Protein AF-0000000073256115 (afdb_homodimer)

Structure (mmCIF, N/CA/C/O backbone):
data_AF-0000000073256115-model_v1
#
loop_
_entity.id
_entity.type
_entity.pdbx_description
1 polymer 'Chromosome 2, complete genome'
#
loop_
_atom_site.group_PDB
_atom_site.id
_atom_site.type_symbol
_atom_site.label_atom_id
_atom_site.label_alt_id
_atom_site.label_comp_id
_atom_site.label_asym_id
_atom_site.label_entity_id
_atom_site.label_seq_id
_atom_site.pdbx_PDB_ins_code
_atom_site.Cartn_x
_atom_site.Cartn_y
_atom_site.Cartn_z
_atom_site.occupancy
_atom_site.B_iso_or_equiv
_atom_site.auth_seq_id
_atom_site.auth_comp_id
_atom_site.auth_asym_id
_atom_site.auth_atom_id
_atom_site.pdbx_PDB_model_num
ATOM 1 N N . MET A 1 1 ? -2.137 -17.016 11.359 1 82.56 1 MET A N 1
ATOM 2 C CA . MET A 1 1 ? -1.586 -15.773 11.883 1 82.56 1 MET A CA 1
ATOM 3 C C . MET A 1 1 ? -1.651 -14.664 10.836 1 82.56 1 MET A C 1
ATOM 5 O O . MET A 1 1 ? -1.701 -14.945 9.641 1 82.56 1 MET A O 1
ATOM 9 N N . ALA A 1 2 ? -1.801 -13.375 11.195 1 92 2 ALA A N 1
ATOM 10 C CA . ALA A 1 2 ? -1.802 -12.219 10.312 1 92 2 ALA A CA 1
ATOM 11 C C . ALA A 1 2 ? -0.384 -11.852 9.883 1 92 2 ALA A C 1
ATOM 13 O O . ALA A 1 2 ? 0.589 -12.25 10.531 1 92 2 ALA A O 1
ATOM 14 N N . PRO A 1 3 ? -0.255 -11.242 8.711 1 96.94 3 PRO A N 1
ATOM 15 C CA . PRO A 1 3 ? 1.055 -10.656 8.414 1 96.94 3 PRO A CA 1
ATOM 16 C C . PRO A 1 3 ? 1.574 -9.766 9.539 1 96.94 3 PRO A C 1
ATOM 18 O O . PRO A 1 3 ? 0.798 -9.328 10.391 1 96.94 3 PRO A O 1
ATOM 21 N N . SER A 1 4 ? 2.852 -9.578 9.609 1 96.75 4 SER A N 1
ATOM 22 C CA . SER A 1 4 ? 3.461 -8.727 10.617 1 96.75 4 SER A CA 1
ATOM 23 C C . SER A 1 4 ? 4.328 -7.645 9.977 1 96.75 4 SER A C 1
ATOM 25 O O . SER A 1 4 ? 4.543 -7.652 8.766 1 96.75 4 SER A O 1
ATOM 27 N N . LEU A 1 5 ? 4.719 -6.703 10.797 1 97.62 5 LEU A N 1
ATOM 28 C CA . LEU A 1 5 ? 5.465 -5.547 10.32 1 97.62 5 LEU A CA 1
ATOM 29 C C . LEU A 1 5 ? 6.832 -5.465 10.992 1 97.62 5 LEU A C 1
ATOM 31 O O . LEU A 1 5 ? 6.93 -5.516 12.219 1 97.62 5 LEU A O 1
ATOM 35 N N . ASP A 1 6 ? 7.828 -5.375 10.18 1 97.88 6 ASP A N 1
ATOM 36 C CA . ASP A 1 6 ? 9.203 -5.234 10.656 1 97.88 6 ASP A CA 1
ATOM 37 C C . ASP A 1 6 ? 9.789 -3.891 10.234 1 97.88 6 ASP A C 1
ATOM 39 O O . ASP A 1 6 ? 9.914 -3.602 9.047 1 97.88 6 ASP A O 1
ATOM 43 N N . HIS A 1 7 ? 10.148 -3.025 11.227 1 98.56 7 HIS A N 1
ATOM 44 C CA . HIS A 1 7 ? 10.703 -1.709 10.93 1 98.56 7 HIS A CA 1
ATOM 45 C C . HIS A 1 7 ? 12.047 -1.821 10.219 1 98.56 7 HIS A C 1
ATOM 47 O O . HIS A 1 7 ? 12.953 -2.498 10.711 1 98.56 7 HIS A O 1
ATOM 53 N N . VAL A 1 8 ? 12.219 -1.079 9.047 1 98.62 8 VAL A N 1
ATOM 54 C CA . VAL A 1 8 ? 13.445 -1.314 8.289 1 98.62 8 VAL A CA 1
ATOM 55 C C . VAL A 1 8 ? 14.094 0.019 7.926 1 98.62 8 VAL A C 1
ATOM 57 O O . VAL A 1 8 ? 15.297 0.084 7.68 1 98.62 8 VAL A O 1
ATOM 60 N N . PHE A 1 9 ? 13.328 1.136 7.73 1 98.62 9 PHE A N 1
ATOM 61 C CA . PHE A 1 9 ? 13.898 2.445 7.438 1 98.62 9 PHE A CA 1
ATOM 62 C C . PHE A 1 9 ? 13.148 3.541 8.188 1 98.62 9 PHE A C 1
ATOM 64 O O . PHE A 1 9 ? 11.977 3.381 8.523 1 98.62 9 PHE A O 1
ATOM 71 N N . THR A 1 10 ? 13.773 4.582 8.422 1 98.75 10 THR A N 1
ATOM 72 C CA . THR A 1 10 ? 13.188 5.863 8.789 1 98.75 10 THR A CA 1
ATOM 73 C C . THR A 1 10 ? 13.617 6.961 7.824 1 98.75 10 THR A C 1
ATOM 75 O O . THR A 1 10 ? 14.812 7.113 7.547 1 98.75 10 THR A O 1
ATOM 78 N N . MET A 1 11 ? 12.688 7.652 7.277 1 98.69 11 MET A N 1
ATOM 79 C CA . MET A 1 11 ? 12.93 8.828 6.445 1 98.69 11 MET A CA 1
ATOM 80 C C . MET A 1 11 ? 12.57 10.109 7.195 1 98.69 11 MET A C 1
ATOM 82 O O . MET A 1 11 ? 11.477 10.211 7.766 1 98.69 11 MET A O 1
ATOM 86 N N . ARG A 1 12 ? 13.445 10.977 7.242 1 98.62 12 ARG A N 1
ATOM 87 C CA . ARG A 1 12 ? 13.156 12.328 7.719 1 98.62 12 ARG A CA 1
ATOM 88 C C . ARG A 1 12 ? 13.328 13.352 6.598 1 98.62 12 ARG A C 1
ATOM 90 O O . ARG A 1 12 ? 14.438 13.547 6.094 1 98.62 12 ARG A O 1
ATOM 97 N N . MET A 1 13 ? 12.258 14.039 6.246 1 98.5 13 MET A N 1
ATOM 98 C CA . MET A 1 13 ? 12.266 14.969 5.117 1 98.5 13 MET A CA 1
ATOM 99 C C . MET A 1 13 ? 11.742 16.344 5.543 1 98.5 13 MET A C 1
ATOM 101 O O . MET A 1 13 ? 10.57 16.469 5.91 1 98.5 13 MET A O 1
ATOM 105 N N . TYR A 1 14 ? 12.547 17.234 5.473 1 97.88 14 TYR A N 1
ATOM 106 C CA . TYR A 1 14 ? 12.203 18.578 5.918 1 97.88 14 TYR A CA 1
ATOM 107 C C . TYR A 1 14 ? 11.391 19.312 4.859 1 97.88 14 TYR A C 1
ATOM 109 O O . TYR A 1 14 ? 11.578 19.094 3.658 1 97.88 14 TYR A O 1
ATOM 117 N N . THR A 1 15 ? 10.5 20.141 5.375 1 97.38 15 THR A N 1
ATOM 118 C CA . THR A 1 15 ? 9.602 20.906 4.523 1 97.38 15 THR A CA 1
ATOM 119 C C . THR A 1 15 ? 9.375 22.312 5.098 1 97.38 15 THR A C 1
ATOM 121 O O . THR A 1 15 ? 9.883 22.641 6.168 1 97.38 15 THR A O 1
ATOM 124 N N . SER A 1 16 ? 8.734 23.172 4.293 1 93.75 16 SER A N 1
ATOM 125 C CA . SER A 1 16 ? 8.281 24.484 4.723 1 93.75 16 SER A CA 1
ATOM 126 C C . SER A 1 16 ? 6.777 24.641 4.527 1 93.75 16 SER A C 1
ATOM 128 O O . SER A 1 16 ? 6.324 25.094 3.477 1 93.75 16 SER A O 1
ATOM 130 N N . PRO A 1 17 ? 6.078 24.297 5.57 1 92.88 17 PRO A N 1
ATOM 131 C CA . PRO A 1 17 ? 4.625 24.344 5.426 1 92.88 17 PRO A CA 1
ATOM 132 C C . PRO A 1 17 ? 4.113 25.719 4.996 1 92.88 17 PRO A C 1
ATOM 134 O O . PRO A 1 17 ? 3.152 25.812 4.227 1 92.88 17 PRO A O 1
ATOM 137 N N . ALA A 1 18 ? 4.73 26.688 5.43 1 91.06 18 ALA A N 1
ATOM 138 C CA . ALA A 1 18 ? 4.328 28.047 5.105 1 91.06 18 ALA A CA 1
ATOM 139 C C . ALA A 1 18 ? 4.453 28.312 3.607 1 91.06 18 ALA A C 1
ATOM 141 O O . ALA A 1 18 ? 3.812 29.234 3.078 1 91.06 18 ALA A O 1
ATOM 142 N N . LYS A 1 19 ? 5.25 27.578 2.904 1 92.75 19 LYS A N 1
ATOM 143 C CA . LYS A 1 19 ? 5.488 27.797 1.48 1 92.75 19 LYS A CA 1
ATOM 144 C C . LYS A 1 19 ? 4.703 26.812 0.632 1 92.75 19 LYS A C 1
ATOM 146 O O . LYS A 1 19 ? 4.836 26.781 -0.594 1 92.75 19 LYS A O 1
ATOM 151 N N . ALA A 1 20 ? 3.945 25.969 1.252 1 94.69 20 ALA A N 1
ATOM 152 C CA . ALA A 1 20 ? 3.135 25 0.506 1 94.69 20 ALA A CA 1
ATOM 153 C C . ALA A 1 20 ? 2.188 25.719 -0.455 1 94.69 20 ALA A C 1
ATOM 155 O O . ALA A 1 20 ? 1.659 26.781 -0.138 1 94.69 20 ALA A O 1
ATOM 156 N N . VAL A 1 21 ? 2.002 25.141 -1.626 1 95.25 21 VAL A N 1
ATOM 157 C CA . VAL A 1 21 ? 1.016 25.625 -2.586 1 95.25 21 VAL A CA 1
ATOM 158 C C . VAL A 1 21 ? -0.339 24.969 -2.309 1 95.25 21 VAL A C 1
ATOM 160 O O . VAL A 1 21 ? -0.435 23.75 -2.195 1 95.25 21 VAL A O 1
ATOM 163 N N . VAL A 1 22 ? -1.344 25.828 -2.162 1 94.06 22 VAL A N 1
ATOM 164 C CA . VAL A 1 22 ? -2.699 25.328 -1.938 1 94.06 22 VAL A CA 1
ATOM 165 C C . VAL A 1 22 ? -3.609 25.781 -3.074 1 94.06 22 VAL A C 1
ATOM 167 O O . VAL A 1 22 ? -3.652 26.969 -3.41 1 94.06 22 VAL A O 1
ATOM 170 N N . ILE A 1 23 ? -4.238 24.875 -3.709 1 95.31 23 ILE A N 1
ATOM 171 C CA . ILE A 1 23 ? -5.223 25.125 -4.758 1 95.31 23 ILE A CA 1
ATOM 172 C C . ILE A 1 23 ? -6.598 24.641 -4.297 1 95.31 23 ILE A C 1
ATOM 174 O O . ILE A 1 23 ? -6.902 23.453 -4.348 1 95.31 23 ILE A O 1
ATOM 178 N N . PRO A 1 24 ? -7.434 25.469 -3.803 1 92.31 24 PRO A N 1
ATOM 179 C CA . PRO A 1 24 ? -8.773 25.062 -3.377 1 92.31 24 PRO A CA 1
ATOM 180 C C . PRO A 1 24 ? -9.648 24.594 -4.543 1 92.31 24 PRO A C 1
ATOM 182 O O . PRO A 1 24 ? -9.375 24.938 -5.695 1 92.31 24 PRO A O 1
ATOM 185 N N . GLU A 1 25 ? -10.695 23.766 -4.227 1 91.44 25 GLU A N 1
ATOM 186 C CA . GLU A 1 25 ? -11.711 23.266 -5.145 1 91.44 25 GLU A CA 1
ATOM 187 C C . GLU A 1 25 ? -11.078 22.594 -6.352 1 91.44 25 GLU A C 1
ATOM 189 O O . GLU A 1 25 ? -11.508 22.797 -7.488 1 91.44 25 GLU A O 1
ATOM 194 N N . ALA A 1 26 ? -10.023 22.047 -6.098 1 88.19 26 ALA A N 1
ATOM 195 C CA . ALA A 1 26 ? -9.43 21.188 -7.121 1 88.19 26 ALA A CA 1
ATOM 196 C C . ALA A 1 26 ? -10.203 19.875 -7.25 1 88.19 26 ALA A C 1
ATOM 198 O O . ALA A 1 26 ? -10.617 19.297 -6.246 1 88.19 26 ALA A O 1
ATOM 199 N N . LYS A 1 27 ? -10.445 19.328 -8.5 1 86.38 27 LYS A N 1
ATOM 200 C CA . LYS A 1 27 ? -11.148 18.062 -8.727 1 86.38 27 LYS A CA 1
ATOM 201 C C . LYS A 1 27 ? -12.43 17.984 -7.891 1 86.38 27 LYS A C 1
ATOM 203 O O . LYS A 1 27 ? -12.531 17.156 -6.988 1 86.38 27 LYS A O 1
ATOM 208 N N . GLY A 1 28 ? -13.305 18.812 -8.211 1 90.31 28 GLY A N 1
ATOM 209 C CA . GLY A 1 28 ? -14.523 18.984 -7.43 1 90.31 28 GLY A CA 1
ATOM 210 C C . GLY A 1 28 ? -14.344 19.922 -6.254 1 90.31 28 GLY A C 1
ATOM 211 O O . GLY A 1 28 ? -13.883 21.047 -6.422 1 90.31 28 GLY A O 1
ATOM 212 N N . LYS A 1 29 ? -14.547 19.453 -5.051 1 91.81 29 LYS A N 1
ATOM 213 C CA . LYS A 1 29 ? -14.469 20.328 -3.883 1 91.81 29 LYS A CA 1
ATOM 214 C C . LYS A 1 29 ? -13.227 20.016 -3.053 1 91.81 29 LYS A C 1
ATOM 216 O O . LYS A 1 29 ? -13.055 20.562 -1.954 1 91.81 29 LYS A O 1
ATOM 221 N N . ASN A 1 30 ? -12.383 19.203 -3.678 1 94.94 30 ASN A N 1
ATOM 222 C CA . ASN A 1 30 ? -11.172 18.859 -2.932 1 94.94 30 ASN A CA 1
ATOM 223 C C . ASN A 1 30 ? -10.172 20.016 -2.926 1 94.94 30 ASN A C 1
ATOM 225 O O . ASN A 1 30 ? -10.281 20.938 -3.73 1 94.94 30 ASN A O 1
ATOM 229 N N . HIS A 1 31 ? -9.234 19.984 -1.998 1 96.25 31 HIS A N 1
ATOM 230 C CA . HIS A 1 31 ? -8.094 20.906 -1.971 1 96.25 31 HIS A CA 1
ATOM 231 C C . HIS A 1 31 ? -6.801 20.188 -2.338 1 96.25 31 HIS A C 1
ATOM 233 O O . HIS A 1 31 ? -6.484 19.141 -1.768 1 96.25 31 HIS A O 1
ATOM 239 N N . ARG A 1 32 ? -6.105 20.75 -3.322 1 97 32 ARG A N 1
ATOM 240 C CA . ARG A 1 32 ? -4.746 20.297 -3.6 1 97 32 ARG A CA 1
ATOM 241 C C . ARG A 1 32 ? -3.732 21.031 -2.742 1 97 32 ARG A C 1
ATOM 243 O O . ARG A 1 32 ? -3.701 22.266 -2.74 1 97 32 ARG A O 1
ATOM 250 N N . ILE A 1 33 ? -3.027 20.328 -1.938 1 96.06 33 ILE A N 1
ATOM 251 C CA . ILE A 1 33 ? -1.914 20.859 -1.17 1 96.06 33 ILE A CA 1
ATOM 252 C C . ILE A 1 33 ? -0.601 20.266 -1.671 1 96.06 33 ILE A C 1
ATOM 254 O O . ILE A 1 33 ? -0.435 19.047 -1.693 1 96.06 33 ILE A O 1
ATOM 258 N N . ILE A 1 34 ? 0.275 21.109 -2.084 1 96.81 34 ILE A N 1
ATOM 259 C CA . ILE A 1 34 ? 1.584 20.672 -2.545 1 96.81 34 ILE A CA 1
ATOM 260 C C . ILE A 1 34 ? 2.654 21.078 -1.536 1 96.81 34 ILE A C 1
ATOM 262 O O . ILE A 1 34 ? 2.949 22.266 -1.379 1 96.81 34 ILE A O 1
ATOM 266 N N . ALA A 1 35 ? 3.178 20.141 -0.804 1 96.81 35 ALA A N 1
ATOM 267 C CA . ALA A 1 35 ? 4.242 20.344 0.178 1 96.81 35 ALA A CA 1
ATOM 268 C C . ALA A 1 35 ? 5.586 19.859 -0.364 1 96.81 35 ALA A C 1
ATOM 270 O O . ALA A 1 35 ? 5.773 18.672 -0.609 1 96.81 35 ALA A O 1
ATOM 271 N N . PHE A 1 36 ? 6.5 20.75 -0.508 1 95.75 36 PHE A N 1
ATOM 272 C CA . PHE A 1 36 ? 7.801 20.406 -1.07 1 95.75 36 PHE A CA 1
ATOM 273 C C . PHE A 1 36 ? 8.719 19.844 0.007 1 95.75 36 PHE A C 1
ATOM 275 O O . PHE A 1 36 ? 8.625 20.219 1.175 1 95.75 36 PHE A O 1
ATOM 282 N N . LEU A 1 37 ? 9.539 19.016 -0.346 1 96.56 37 LEU A N 1
ATOM 283 C CA . LEU A 1 37 ? 10.539 18.406 0.525 1 96.56 37 LEU A CA 1
ATOM 284 C C . LEU A 1 37 ? 11.945 18.844 0.134 1 96.56 37 LEU A C 1
ATOM 286 O O . LEU A 1 37 ? 12.352 18.703 -1.021 1 96.56 37 LEU A O 1
ATOM 290 N N . THR A 1 38 ? 12.742 19.375 1.025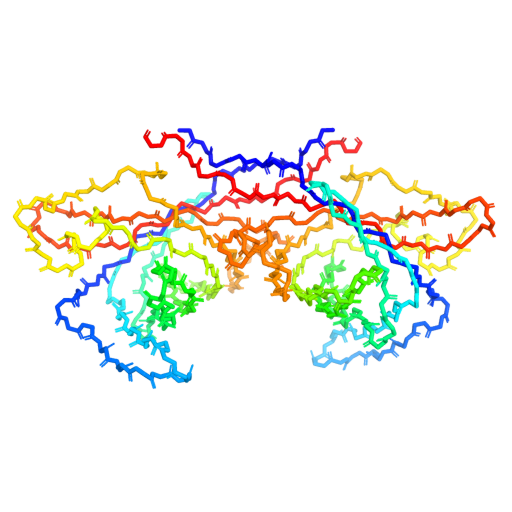 1 94.5 38 THR A N 1
ATOM 291 C CA . THR A 1 38 ? 13.93 20.125 0.647 1 94.5 38 THR A CA 1
ATOM 292 C C . THR A 1 38 ? 15.195 19.344 0.952 1 94.5 38 THR A C 1
ATOM 294 O O . THR A 1 38 ? 16.125 19.328 0.145 1 94.5 38 THR A O 1
ATOM 297 N N . HIS A 1 39 ? 15.281 18.875 2.076 1 97.06 39 HIS A N 1
ATOM 298 C CA . HIS A 1 39 ? 16.438 18.094 2.52 1 97.06 39 HIS A CA 1
ATOM 299 C C . HIS A 1 39 ? 16.047 17.094 3.602 1 97.06 39 HIS A C 1
ATOM 301 O O . HIS A 1 39 ? 14.922 17.125 4.102 1 97.06 39 HIS A O 1
ATOM 307 N N . GLY A 1 40 ? 17 16.188 3.98 1 98.06 40 GLY A N 1
ATOM 308 C CA . GLY A 1 40 ? 16.766 15.125 4.941 1 98.06 40 GLY A CA 1
ATOM 309 C C . GLY A 1 40 ? 17.531 13.852 4.629 1 98.06 40 GLY A C 1
ATOM 310 O O . GLY A 1 40 ? 18.562 13.891 3.949 1 98.06 40 GLY A O 1
ATOM 311 N N . ASN A 1 41 ? 17.016 12.812 5.152 1 98.62 41 ASN A N 1
ATOM 312 C CA . ASN A 1 41 ? 17.766 11.562 5.008 1 98.62 41 ASN A CA 1
ATOM 313 C C . ASN A 1 41 ? 16.859 10.344 5.152 1 98.62 41 ASN A C 1
ATOM 315 O O . ASN A 1 41 ? 15.719 10.461 5.598 1 98.62 41 ASN A O 1
ATOM 319 N N . ILE A 1 42 ? 17.344 9.258 4.699 1 98.69 42 ILE A N 1
ATOM 320 C CA . ILE A 1 42 ? 16.812 7.934 4.992 1 98.69 42 ILE A CA 1
ATOM 321 C C . ILE A 1 42 ? 17.875 7.086 5.676 1 98.69 42 ILE A C 1
ATOM 323 O O . ILE A 1 42 ? 19.047 7.121 5.293 1 98.69 42 ILE A O 1
ATOM 327 N N . LYS A 1 43 ? 17.469 6.434 6.75 1 98.56 43 LYS A N 1
ATOM 328 C CA . LYS A 1 43 ? 18.344 5.547 7.496 1 98.56 43 LYS A CA 1
ATOM 329 C C . LYS A 1 43 ? 17.641 4.246 7.867 1 98.56 43 LYS A C 1
ATOM 331 O O . LYS A 1 43 ? 16.453 4.254 8.211 1 98.56 43 LYS A O 1
ATOM 336 N N . GLY A 1 44 ? 18.422 3.109 7.891 1 98.25 44 GLY A N 1
ATOM 337 C CA . GLY A 1 44 ? 17.891 1.835 8.359 1 98.25 44 GLY A CA 1
ATOM 338 C C . GLY A 1 44 ? 18.469 0.646 7.609 1 98.25 44 GLY A C 1
ATOM 339 O O . GLY A 1 44 ? 18.859 0.768 6.449 1 98.25 44 GLY A O 1
ATOM 340 N N . SER A 1 45 ? 18.516 -0.53 8.266 1 97.25 45 SER A N 1
ATOM 341 C CA . SER A 1 45 ? 18.969 -1.791 7.684 1 97.25 45 SER A CA 1
ATOM 342 C C . SER A 1 45 ? 20.375 -1.671 7.137 1 97.25 45 SER A C 1
ATOM 344 O O . SER A 1 45 ? 20.703 -2.258 6.102 1 97.25 45 SER A O 1
ATOM 346 N N . GLY A 1 46 ? 21.188 -0.818 7.715 1 95.5 46 GLY A N 1
ATOM 347 C CA . GLY A 1 46 ? 22.562 -0.631 7.297 1 95.5 46 GLY A CA 1
ATOM 348 C C . GLY A 1 46 ? 22.719 0.362 6.156 1 95.5 46 GLY A C 1
ATOM 349 O O . GLY A 1 46 ? 23.797 0.515 5.602 1 95.5 46 GLY A O 1
ATOM 350 N N . PHE A 1 47 ? 21.609 1.04 5.723 1 95.5 47 PHE A N 1
ATOM 351 C CA . PHE A 1 47 ? 21.609 1.992 4.617 1 95.5 47 PHE A CA 1
ATOM 352 C C . PHE A 1 47 ? 21.406 3.416 5.133 1 95.5 47 PHE A C 1
ATOM 354 O O . PHE A 1 47 ? 20.672 3.641 6.094 1 95.5 47 PHE A O 1
ATOM 361 N N . GLU A 1 48 ? 22.141 4.32 4.566 1 98.06 48 GLU A N 1
ATOM 362 C CA . GLU A 1 48 ? 21.953 5.746 4.812 1 98.06 48 GLU A CA 1
ATOM 363 C C . GLU A 1 48 ? 22.141 6.559 3.537 1 98.06 48 GLU A C 1
ATOM 365 O O . GLU A 1 48 ? 23.062 6.281 2.75 1 98.06 48 GLU A O 1
ATOM 370 N N . ALA A 1 49 ? 21.328 7.531 3.312 1 98.56 49 ALA A N 1
ATOM 371 C CA . ALA A 1 49 ? 21.406 8.398 2.141 1 98.56 49 ALA A CA 1
ATOM 372 C C . ALA A 1 49 ? 20.734 9.742 2.404 1 98.56 49 ALA A C 1
ATOM 374 O O . ALA A 1 49 ? 20 9.891 3.379 1 98.56 49 ALA A O 1
ATOM 375 N N . GLU A 1 50 ? 20.984 10.656 1.494 1 98.69 50 GLU A N 1
ATOM 376 C CA . GLU A 1 50 ? 20.453 12.008 1.627 1 98.69 50 GLU A CA 1
ATOM 377 C C . GLU A 1 50 ? 19.359 12.273 0.598 1 98.69 50 GLU A C 1
ATOM 379 O O . GLU A 1 50 ? 19.453 11.836 -0.551 1 98.69 50 GLU A O 1
ATOM 384 N N . LEU A 1 51 ? 18.359 13.039 1.105 1 98.5 51 LEU A N 1
ATOM 385 C CA . LEU A 1 51 ? 17.297 13.461 0.199 1 98.5 51 LEU A CA 1
ATOM 386 C C . LEU A 1 51 ? 17.844 14.391 -0.879 1 98.5 51 LEU A C 1
ATOM 388 O O . LEU A 1 51 ? 18.625 15.305 -0.583 1 98.5 51 LEU A O 1
ATOM 392 N N . GLN A 1 52 ? 17.516 14.102 -2.137 1 96.5 52 GLN A N 1
ATOM 393 C CA . GLN A 1 52 ? 17.859 14.961 -3.268 1 96.5 52 GLN A CA 1
ATOM 394 C C . GLN A 1 52 ? 16.688 15.883 -3.623 1 96.5 52 GLN A C 1
ATOM 396 O O . GLN A 1 52 ? 15.531 15.57 -3.344 1 96.5 52 GLN A O 1
ATOM 401 N N . PRO A 1 53 ? 17 17.031 -4.215 1 91.12 53 PRO A N 1
ATOM 402 C CA . PRO A 1 53 ? 15.938 17.969 -4.559 1 91.12 53 PRO A CA 1
ATOM 403 C C . PRO A 1 53 ? 14.922 17.391 -5.539 1 91.12 53 PRO A C 1
ATOM 405 O O . PRO A 1 53 ? 15.227 16.422 -6.238 1 91.12 53 PRO A O 1
ATOM 408 N N . GLY A 1 54 ? 13.688 18.062 -5.57 1 88.38 54 GLY A N 1
ATOM 409 C CA . GLY A 1 54 ? 12.703 17.766 -6.598 1 88.38 54 GLY A CA 1
ATOM 410 C C . GLY A 1 54 ? 11.562 16.891 -6.094 1 88.38 54 GLY A C 1
ATOM 411 O O . GLY A 1 54 ? 10.672 16.531 -6.859 1 88.38 54 GLY A O 1
ATOM 412 N N . GLY A 1 55 ? 11.461 16.594 -4.809 1 93.56 55 GLY A N 1
ATOM 413 C CA . GLY A 1 55 ? 10.383 15.781 -4.277 1 93.56 55 GLY A CA 1
ATOM 414 C C . GLY A 1 55 ? 9.312 16.594 -3.566 1 93.56 55 GLY A C 1
ATOM 415 O O . GLY A 1 55 ? 9.602 17.672 -3.037 1 93.56 55 GLY A O 1
ATOM 416 N N . ALA A 1 56 ? 8.047 16.047 -3.578 1 96.75 56 ALA A N 1
ATOM 417 C CA . ALA A 1 56 ? 6.93 16.719 -2.922 1 96.75 56 ALA A CA 1
ATOM 418 C C . ALA A 1 56 ? 5.836 15.719 -2.553 1 96.75 56 ALA A C 1
ATOM 420 O O . ALA A 1 56 ? 5.926 14.539 -2.898 1 96.75 56 ALA A O 1
ATOM 421 N N . ASP A 1 57 ? 4.918 16.141 -1.777 1 98.25 57 ASP A N 1
ATOM 422 C CA . ASP A 1 57 ? 3.621 15.508 -1.552 1 98.25 57 ASP A CA 1
ATOM 423 C C . ASP A 1 57 ? 2.494 16.312 -2.189 1 98.25 57 ASP A C 1
ATOM 425 O O . ASP A 1 57 ? 2.281 17.484 -1.834 1 98.25 57 ASP A O 1
ATOM 429 N N . TRP A 1 58 ? 1.838 15.773 -3.146 1 98 58 TRP A N 1
ATOM 430 C CA . TRP A 1 58 ? 0.68 16.391 -3.781 1 98 58 TRP A CA 1
ATOM 431 C C . TRP A 1 58 ? -0.617 15.898 -3.15 1 98 58 TRP A C 1
ATOM 433 O O . TRP A 1 58 ? -1.395 15.188 -3.793 1 98 58 TRP A O 1
ATOM 443 N N . ILE A 1 59 ? -0.941 16.344 -2.004 1 98.12 59 ILE A N 1
ATOM 444 C CA . ILE A 1 59 ? -2.061 15.875 -1.193 1 98.12 59 ILE A CA 1
ATOM 445 C C . ILE A 1 59 ? -3.375 16.344 -1.813 1 98.12 59 ILE A C 1
ATOM 447 O O . ILE A 1 59 ? -3.508 17.5 -2.211 1 98.12 59 ILE A O 1
ATOM 451 N N . LEU A 1 60 ? -4.281 15.461 -2.008 1 97.88 60 LEU A N 1
ATOM 452 C CA . LEU A 1 60 ? -5.672 15.805 -2.289 1 97.88 60 LEU A CA 1
ATOM 453 C C . LEU A 1 60 ? -6.531 15.656 -1.04 1 97.88 60 LEU A C 1
ATOM 455 O O . LEU A 1 60 ? -6.773 14.539 -0.576 1 97.88 60 LEU A O 1
ATOM 459 N N . ARG A 1 61 ? -6.98 16.719 -0.479 1 97.62 61 ARG A N 1
ATOM 460 C CA . ARG A 1 61 ? -7.758 16.719 0.756 1 97.62 61 ARG A CA 1
ATOM 461 C C . ARG A 1 61 ? -9.25 16.828 0.464 1 97.62 61 ARG A C 1
ATOM 463 O O . ARG A 1 61 ? -9.688 17.734 -0.243 1 97.62 61 ARG A O 1
ATOM 470 N N . ASP A 1 62 ? -10.031 15.938 0.992 1 96.62 62 ASP A N 1
ATOM 471 C CA . ASP A 1 62 ? -11.484 16.047 1.058 1 96.62 62 ASP A CA 1
ATOM 472 C C . ASP A 1 62 ? -11.914 16.922 2.236 1 96.62 62 ASP A C 1
ATOM 474 O O . ASP A 1 62 ? -11.781 16.516 3.395 1 96.62 62 ASP A O 1
ATOM 478 N N . PRO A 1 63 ? -12.461 18.062 1.984 1 94.44 63 PRO A N 1
ATOM 479 C CA . PRO A 1 63 ? -12.781 18.969 3.092 1 94.44 63 PRO A CA 1
ATOM 480 C C . PRO A 1 63 ? -13.961 18.484 3.928 1 94.44 63 PRO A C 1
ATOM 482 O O . PRO A 1 63 ? -14.141 18.922 5.066 1 94.44 63 PRO A O 1
ATOM 485 N N . GLU A 1 64 ? -14.797 17.672 3.35 1 93.75 64 GLU A N 1
ATOM 486 C CA . GLU A 1 64 ? -15.945 17.188 4.102 1 93.75 64 GLU A CA 1
ATOM 487 C C . GLU A 1 64 ? -15.508 16.25 5.23 1 93.75 64 GLU A C 1
ATOM 489 O O . GLU A 1 64 ? -16.047 16.312 6.336 1 93.75 64 GLU A O 1
ATOM 494 N N . THR A 1 65 ? -14.562 15.43 4.973 1 95.69 65 THR A N 1
ATOM 495 C CA . THR A 1 65 ? -14.133 14.453 5.965 1 95.69 65 THR A CA 1
ATOM 496 C C . THR A 1 65 ? -12.789 14.852 6.57 1 95.69 65 THR A C 1
ATOM 498 O O . THR A 1 65 ? -12.328 14.242 7.539 1 95.69 65 THR A O 1
ATOM 501 N N . ASN A 1 66 ? -12.102 15.852 5.973 1 97 66 ASN A N 1
ATOM 502 C CA . ASN A 1 66 ? -10.75 16.266 6.32 1 97 66 ASN A CA 1
ATOM 503 C C . ASN A 1 66 ? -9.75 15.133 6.156 1 97 66 ASN A C 1
ATOM 505 O O . ASN A 1 66 ? -8.844 14.977 6.98 1 97 66 ASN A O 1
ATOM 509 N N . THR A 1 67 ? -10.031 14.32 5.203 1 98 67 THR A N 1
ATOM 510 C CA . THR A 1 67 ? -9.117 13.25 4.824 1 98 67 THR A CA 1
ATOM 511 C C . THR A 1 67 ? -8.203 13.695 3.684 1 98 67 THR A C 1
ATOM 513 O O . THR A 1 67 ? -8.68 14.18 2.654 1 98 67 THR A O 1
ATOM 516 N N . GLY A 1 68 ? -6.922 13.594 3.908 1 98.06 68 GLY A N 1
ATOM 517 C CA . GLY A 1 68 ? -5.949 13.805 2.85 1 98.06 68 GLY A CA 1
ATOM 518 C C . GLY A 1 68 ? -5.504 12.516 2.18 1 98.06 68 GLY A C 1
ATOM 519 O O . GLY A 1 68 ? -5.188 11.539 2.855 1 98.06 68 GLY A O 1
ATOM 520 N N . HIS A 1 69 ? -5.48 12.469 0.914 1 98.25 69 HIS A N 1
ATOM 521 C CA . HIS A 1 69 ? -4.902 11.383 0.133 1 98.25 69 HIS A CA 1
ATOM 522 C C . HIS A 1 69 ? -3.527 11.766 -0.405 1 98.25 69 HIS A C 1
ATOM 524 O O . HIS A 1 69 ? -3.402 12.703 -1.188 1 98.25 69 HIS A O 1
ATOM 530 N N . LEU A 1 70 ? -2.576 11.016 0.021 1 98.62 70 LEU A N 1
ATOM 531 C CA . LEU A 1 70 ? -1.181 11.344 -0.25 1 98.62 70 LEU A CA 1
ATOM 532 C C . LEU A 1 70 ? -0.798 10.945 -1.674 1 98.62 70 LEU A C 1
ATOM 534 O O . LEU A 1 70 ? -1.373 10.016 -2.24 1 98.62 70 LEU A O 1
ATOM 538 N N . ASP A 1 71 ? 0.097 11.641 -2.213 1 98.19 71 ASP A N 1
ATOM 539 C CA . ASP A 1 71 ? 0.826 11.367 -3.447 1 98.19 71 ASP A CA 1
ATOM 540 C C . ASP A 1 71 ? 2.26 11.891 -3.363 1 98.19 71 ASP A C 1
ATOM 542 O O . ASP A 1 71 ? 2.52 13.055 -3.652 1 98.19 71 ASP A O 1
ATOM 546 N N . VAL A 1 72 ? 3.166 11.055 -2.975 1 98.5 72 VAL A N 1
ATOM 547 C CA . VAL A 1 72 ? 4.516 11.492 -2.641 1 98.5 72 VAL A CA 1
ATOM 548 C C . VAL A 1 72 ? 5.52 10.852 -3.598 1 98.5 72 VAL A C 1
ATOM 550 O O . VAL A 1 72 ? 5.4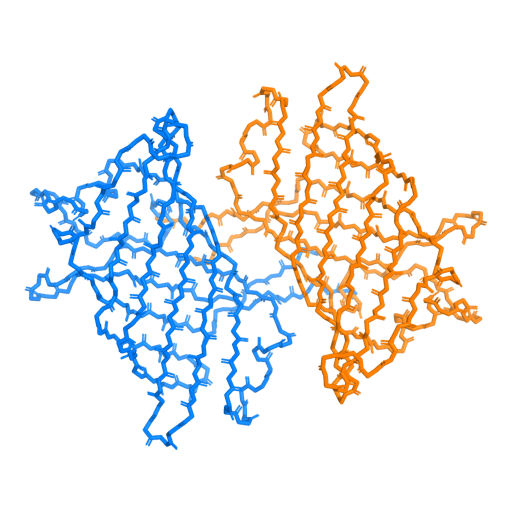18 9.664 -3.91 1 98.5 72 VAL A O 1
ATOM 553 N N . ARG A 1 73 ? 6.449 11.609 -4.113 1 98 73 ARG A N 1
ATOM 554 C CA . ARG A 1 73 ? 7.656 11.148 -4.793 1 98 73 ARG A CA 1
ATOM 555 C C . ARG A 1 73 ? 8.898 11.828 -4.227 1 98 73 ARG A C 1
ATOM 557 O O . ARG A 1 73 ? 8.922 13.047 -4.07 1 98 73 ARG A O 1
ATOM 564 N N . VAL A 1 74 ? 9.852 10.984 -3.949 1 98.12 74 VAL A N 1
ATOM 565 C CA . VAL A 1 74 ? 11.109 11.492 -3.412 1 98.12 74 VAL A CA 1
ATOM 566 C C . VAL A 1 74 ? 12.266 10.586 -3.855 1 98.12 74 VAL A C 1
ATOM 568 O O . VAL A 1 74 ? 12.039 9.461 -4.293 1 98.12 74 VAL A O 1
ATOM 571 N N . GLN A 1 75 ? 13.43 11.125 -3.785 1 97.88 75 GLN A N 1
ATOM 572 C CA . GLN A 1 75 ? 14.633 10.383 -4.16 1 97.88 75 GLN A CA 1
ATOM 573 C C . GLN A 1 75 ? 15.789 10.695 -3.217 1 97.88 75 GLN A C 1
ATOM 575 O O . GLN A 1 75 ? 15.922 11.828 -2.748 1 97.88 75 GLN A O 1
ATOM 580 N N . PHE A 1 76 ? 16.547 9.672 -2.965 1 98.31 76 PHE A N 1
ATOM 581 C CA . PHE A 1 76 ? 17.719 9.75 -2.094 1 98.31 76 PHE A CA 1
ATOM 582 C C . PHE A 1 76 ? 18.969 9.234 -2.809 1 98.31 76 PHE A C 1
ATOM 584 O O . PHE A 1 76 ? 18.875 8.398 -3.713 1 98.31 76 PHE A O 1
ATOM 591 N N . ARG A 1 77 ? 20.141 9.75 -2.373 1 97.81 77 ARG A N 1
ATOM 592 C CA . ARG A 1 77 ? 21.422 9.281 -2.891 1 97.81 77 ARG A CA 1
ATOM 593 C C . ARG A 1 77 ? 22.453 9.172 -1.777 1 97.81 77 ARG A C 1
ATOM 595 O O . ARG A 1 77 ? 22.562 10.07 -0.938 1 97.81 77 ARG A O 1
ATOM 602 N N . ASN A 1 78 ? 23.109 7.949 -1.703 1 97.88 78 ASN A N 1
ATOM 603 C CA . ASN A 1 78 ? 24.125 7.801 -0.68 1 97.88 78 ASN A CA 1
ATOM 604 C C . ASN A 1 78 ? 25.5 8.266 -1.183 1 97.88 78 ASN A C 1
ATOM 606 O O . ASN A 1 78 ? 25.609 8.742 -2.311 1 97.88 78 ASN A O 1
ATOM 610 N N . SER A 1 79 ? 26.516 8.195 -0.297 1 96.81 79 SER A N 1
ATOM 611 C CA . SER A 1 79 ? 27.844 8.734 -0.581 1 96.81 79 SER A CA 1
ATOM 612 C C . SER A 1 79 ? 28.531 7.953 -1.697 1 96.81 79 SER A C 1
ATOM 614 O O . SER A 1 79 ? 29.453 8.461 -2.346 1 96.81 79 SER A O 1
ATOM 616 N N . GLU A 1 80 ? 28.109 6.699 -1.91 1 97.38 80 GLU A N 1
ATOM 617 C CA . GLU A 1 80 ? 28.703 5.859 -2.943 1 97.38 80 GLU A CA 1
ATOM 618 C C . GLU A 1 80 ? 28.016 6.062 -4.289 1 97.38 80 GLU A C 1
ATOM 620 O O . GLU A 1 80 ? 28.391 5.441 -5.285 1 97.38 80 GLU A O 1
ATOM 625 N N . GLY A 1 81 ? 26.969 6.801 -4.324 1 97.31 81 GLY A N 1
ATOM 626 C CA . GLY A 1 81 ? 26.297 7.145 -5.57 1 97.31 81 GLY A CA 1
ATOM 627 C C . GLY A 1 81 ? 25.078 6.273 -5.855 1 97.31 81 GLY A C 1
ATOM 628 O O . GLY A 1 81 ? 24.406 6.457 -6.871 1 97.31 81 GLY A O 1
ATOM 629 N N . HIS A 1 82 ? 24.75 5.355 -4.965 1 97.19 82 HIS A N 1
ATOM 630 C CA . HIS A 1 82 ? 23.547 4.547 -5.133 1 97.19 82 HIS A CA 1
ATOM 631 C C . HIS A 1 82 ? 22.297 5.316 -4.711 1 97.19 82 HIS A C 1
ATOM 633 O O . HIS A 1 82 ? 22.328 6.055 -3.723 1 97.19 82 HIS A O 1
ATOM 639 N N . SER A 1 83 ? 21.203 5.098 -5.414 1 96.88 83 SER A N 1
ATOM 640 C CA . SER A 1 83 ? 20 5.902 -5.195 1 96.88 83 SER A CA 1
ATOM 641 C C . SER A 1 83 ? 18.812 5.027 -4.809 1 96.88 83 SER A C 1
ATOM 643 O O . SER A 1 83 ? 18.781 3.84 -5.133 1 96.88 83 SER A O 1
ATOM 645 N N . PHE A 1 84 ? 17.906 5.59 -4.016 1 97.38 84 PHE A N 1
ATOM 646 C CA . PHE A 1 84 ? 16.547 5.117 -3.785 1 97.38 84 PHE A CA 1
ATOM 647 C C . PHE A 1 84 ? 15.531 6.082 -4.383 1 97.38 84 PHE A C 1
ATOM 649 O O . PHE A 1 84 ? 15.602 7.289 -4.148 1 97.38 84 PHE A O 1
ATOM 656 N N . TYR A 1 85 ? 14.727 5.621 -5.281 1 98.31 85 TYR A N 1
ATOM 657 C CA . TYR A 1 85 ? 13.492 6.301 -5.641 1 98.31 85 TYR A CA 1
ATOM 658 C C . TYR A 1 85 ? 12.305 5.715 -4.879 1 98.31 85 TYR A C 1
ATOM 660 O O . TYR A 1 85 ? 12.117 4.496 -4.852 1 98.31 85 TYR A O 1
ATOM 668 N N . ILE A 1 86 ? 11.523 6.59 -4.184 1 98.38 86 ILE A N 1
ATOM 669 C CA . ILE A 1 86 ? 10.398 6.152 -3.367 1 98.38 86 ILE A CA 1
ATOM 670 C C . ILE A 1 86 ? 9.148 6.934 -3.756 1 98.38 86 ILE A C 1
ATOM 672 O O . ILE A 1 86 ? 9.172 8.164 -3.82 1 98.38 86 ILE A O 1
ATOM 676 N N . TYR A 1 87 ? 8.094 6.266 -4.047 1 98.12 87 TYR A N 1
ATOM 677 C CA . TYR A 1 87 ? 6.793 6.898 -4.254 1 98.12 87 TYR A CA 1
ATOM 678 C C . TYR A 1 87 ? 5.703 6.172 -3.475 1 98.12 87 TYR A C 1
ATOM 680 O O . TYR A 1 87 ? 5.766 4.957 -3.291 1 98.12 87 TYR A O 1
ATOM 688 N N . PHE A 1 88 ? 4.734 6.941 -2.986 1 98.25 88 PHE A N 1
ATOM 689 C CA . PHE A 1 88 ? 3.678 6.27 -2.24 1 98.25 88 PHE A CA 1
ATOM 690 C C . PHE A 1 88 ? 2.406 7.109 -2.225 1 98.25 88 PHE A C 1
ATOM 692 O O . PHE A 1 88 ? 2.467 8.336 -2.271 1 98.25 88 PHE A O 1
ATOM 699 N N . GLN A 1 89 ? 1.36 6.402 -2.23 1 98.06 89 GLN A N 1
ATOM 700 C CA . GLN A 1 89 ? 0.069 6.93 -1.801 1 98.06 89 GLN A CA 1
ATOM 701 C C . GLN A 1 89 ? -0.202 6.594 -0.337 1 98.06 89 GLN A C 1
ATOM 703 O O . GLN A 1 89 ? 0.552 5.84 0.283 1 98.06 89 GLN A O 1
ATOM 708 N N . GLY A 1 90 ? -1.223 7.148 0.231 1 98.44 90 GLY A N 1
ATOM 709 C CA . GLY A 1 90 ? -1.615 6.902 1.61 1 98.44 90 GLY A CA 1
ATOM 710 C C . GLY A 1 90 ? -2.773 7.77 2.064 1 98.44 90 GLY A C 1
ATOM 711 O O . GLY A 1 90 ? -3.398 8.453 1.252 1 98.44 90 GLY A O 1
ATOM 712 N N . VAL A 1 91 ? -3.08 7.617 3.354 1 98.69 91 VAL A N 1
ATOM 713 C CA . VAL A 1 91 ? -4.223 8.32 3.93 1 98.69 91 VAL A CA 1
ATOM 714 C C . VAL A 1 91 ? -3.773 9.117 5.152 1 98.69 91 VAL A C 1
ATOM 716 O O . VAL A 1 91 ? -3.029 8.609 5.996 1 98.69 91 VAL A O 1
ATOM 719 N N . LEU A 1 92 ? -4.238 10.312 5.184 1 98.56 92 LEU A N 1
ATOM 720 C CA . LEU A 1 92 ? -3.957 11.25 6.27 1 98.56 92 LEU A CA 1
ATOM 721 C C . LEU A 1 92 ? -5.25 11.812 6.848 1 98.56 92 LEU A C 1
ATOM 723 O O . LEU A 1 92 ? -6.059 12.398 6.125 1 98.56 92 LEU A O 1
ATOM 727 N N . GLN A 1 93 ? -5.473 11.594 8.125 1 98.06 93 GLN A N 1
ATOM 728 C CA . GLN A 1 93 ? -6.504 12.367 8.805 1 98.06 93 GLN A CA 1
ATOM 729 C C . GLN A 1 93 ? -5.965 13.719 9.273 1 98.06 93 GLN A C 1
ATOM 731 O O . GLN A 1 93 ? -5.113 13.773 10.164 1 98.06 93 GLN A O 1
ATOM 736 N N . ILE A 1 94 ? -6.492 14.75 8.688 1 97.19 94 ILE A N 1
ATOM 737 C CA . ILE A 1 94 ? -6.082 16.094 9.055 1 97.19 94 ILE A CA 1
ATOM 738 C C . ILE A 1 94 ? -6.883 16.562 10.273 1 97.19 94 ILE A C 1
ATOM 740 O O . ILE A 1 94 ? -7.961 17.156 10.125 1 97.19 94 ILE A O 1
ATOM 744 N N . ASP A 1 95 ? -6.328 16.375 11.43 1 97.19 95 ASP A N 1
ATOM 745 C CA . ASP A 1 95 ? -6.977 16.797 12.664 1 97.19 95 ASP A CA 1
ATOM 746 C C . ASP A 1 95 ? -6.328 18.062 13.227 1 97.19 95 ASP A C 1
ATOM 748 O O . ASP A 1 95 ? -5.469 18.672 12.578 1 97.19 95 ASP A O 1
ATOM 752 N N . ASP A 1 96 ? -6.762 18.469 14.414 1 96.75 96 ASP A N 1
ATOM 753 C CA . ASP A 1 96 ? -6.309 19.734 14.984 1 96.75 96 ASP A CA 1
ATOM 754 C C . ASP A 1 96 ? -4.805 19.703 15.258 1 96.75 96 ASP A C 1
ATOM 756 O O . ASP A 1 96 ? -4.117 20.703 15.047 1 96.75 96 ASP A O 1
ATOM 760 N N . LYS A 1 97 ? -4.293 18.562 15.75 1 96.94 97 LYS A N 1
ATOM 761 C CA . LYS A 1 97 ? -2.871 18.453 16.047 1 96.94 97 LYS A CA 1
ATOM 762 C C . LYS A 1 97 ? -2.025 18.625 14.789 1 96.94 97 LYS A C 1
ATOM 764 O O . LYS A 1 97 ? -1.008 19.312 14.805 1 96.94 97 LYS A O 1
ATOM 769 N N . TRP A 1 98 ? -2.455 17.969 13.719 1 97.06 98 TRP A N 1
ATOM 770 C CA . TRP A 1 98 ? -1.76 18.062 12.438 1 97.06 98 TRP A CA 1
ATOM 771 C C . TRP A 1 98 ? -1.768 19.5 11.93 1 97.06 98 TRP A C 1
ATOM 773 O O . TRP A 1 98 ? -0.733 20.016 11.5 1 97.06 98 TRP A O 1
ATOM 783 N N . MET A 1 99 ? -2.924 20.156 12.047 1 96 99 MET A N 1
ATOM 784 C CA . MET A 1 99 ? -3.084 21.516 11.531 1 96 99 MET A CA 1
ATOM 785 C C . MET A 1 99 ? -2.244 22.5 12.336 1 96 99 MET A C 1
ATOM 787 O O . MET A 1 99 ? -1.726 23.469 11.781 1 96 99 MET A O 1
ATOM 791 N N . GLU A 1 100 ? -2.143 22.266 13.625 1 96.81 100 GLU A N 1
ATOM 792 C CA . GLU A 1 100 ? -1.344 23.125 14.492 1 96.81 100 GLU A CA 1
ATOM 793 C C . GLU A 1 100 ? 0.1 23.203 14 1 96.81 100 GLU A C 1
ATOM 795 O O . GLU A 1 100 ? 0.672 24.297 13.914 1 96.81 100 GLU A O 1
ATOM 800 N N . VAL A 1 101 ? 0.629 22.094 13.664 1 97.38 101 VAL A N 1
ATOM 801 C CA . VAL A 1 101 ? 2.01 22.062 13.195 1 97.38 101 VAL A CA 1
ATOM 802 C C . VAL A 1 101 ? 2.088 22.672 11.797 1 97.38 101 VAL A C 1
ATOM 804 O O . VAL A 1 101 ? 2.963 23.5 11.516 1 97.38 101 VAL A O 1
ATOM 807 N N . PHE A 1 102 ? 1.211 22.328 10.891 1 96.38 102 PHE A N 1
ATOM 808 C CA . PHE A 1 102 ? 1.204 22.766 9.492 1 96.38 102 PHE A CA 1
ATOM 809 C C . PHE A 1 102 ? 1.148 24.281 9.391 1 96.38 102 PHE A C 1
ATOM 811 O O . PHE A 1 102 ? 1.804 24.875 8.531 1 96.38 102 PHE A O 1
ATOM 818 N N . THR A 1 103 ? 0.44 24.875 10.32 1 95.44 103 THR A N 1
ATOM 819 C CA . THR A 1 103 ? 0.234 26.328 10.25 1 95.44 103 THR A CA 1
ATOM 820 C C . THR A 1 103 ? 1.214 27.062 11.164 1 95.44 103 THR A C 1
ATOM 822 O O . THR A 1 103 ? 1.21 28.281 11.227 1 95.44 103 THR A O 1
ATOM 825 N N . GLY A 1 104 ? 1.965 26.328 11.891 1 95.62 104 GLY A N 1
ATOM 826 C CA . GLY A 1 104 ? 2.881 26.953 12.836 1 95.62 104 GLY A CA 1
ATOM 827 C C . GLY A 1 104 ? 2.178 27.594 14.016 1 95.62 104 GLY A C 1
ATOM 828 O O . GLY A 1 104 ? 2.51 28.703 14.414 1 95.62 104 GLY A O 1
ATOM 829 N N . GLY A 1 105 ? 1.206 26.938 14.531 1 95.62 105 GLY A N 1
ATOM 830 C CA . GLY A 1 105 ? 0.455 27.438 15.664 1 95.62 105 GLY A CA 1
ATOM 831 C C . GLY A 1 105 ? 1.223 27.359 16.969 1 95.62 105 GLY A C 1
ATOM 832 O O . GLY A 1 105 ? 2.248 26.688 17.062 1 95.62 105 GLY A O 1
ATOM 833 N N . PRO A 1 106 ? 0.791 28.016 18.016 1 95.75 106 PRO A N 1
ATOM 834 C CA . PRO A 1 106 ? 1.521 28.141 19.281 1 95.75 106 PRO A CA 1
ATOM 835 C C . PRO A 1 106 ? 1.658 26.797 20 1 95.75 106 PRO A C 1
ATOM 837 O O . PRO A 1 106 ? 2.514 26.656 20.875 1 95.75 106 PRO A O 1
ATOM 840 N N . LYS A 1 107 ? 0.856 25.859 19.656 1 96.62 107 LYS A N 1
ATOM 841 C CA . LYS A 1 107 ? 0.917 24.562 20.328 1 96.62 107 LYS A CA 1
ATOM 842 C C . LYS A 1 107 ? 1.636 23.531 19.453 1 96.62 107 LYS A C 1
ATOM 844 O O . LYS A 1 107 ? 1.6 22.328 19.75 1 96.62 107 LYS A O 1
ATOM 849 N N . ALA A 1 108 ? 2.188 23.922 18.406 1 97.38 108 ALA A N 1
ATOM 850 C CA . ALA A 1 108 ? 2.926 23.031 17.516 1 97.38 108 ALA A CA 1
ATOM 851 C C . ALA A 1 108 ? 4.02 22.281 18.281 1 97.38 108 ALA A C 1
ATOM 853 O O . ALA A 1 108 ? 4.754 22.891 19.062 1 97.38 108 ALA A O 1
ATOM 854 N N . ARG A 1 109 ? 4.082 21.047 18.094 1 97.88 109 ARG A N 1
ATOM 855 C CA . ARG A 1 109 ? 5.07 20.172 18.703 1 97.88 109 ARG A CA 1
ATOM 856 C C . ARG A 1 109 ? 5.281 18.922 17.844 1 97.88 109 ARG A C 1
ATOM 858 O O . ARG A 1 109 ? 4.477 18.625 16.953 1 97.88 109 ARG A O 1
ATOM 865 N N . THR A 1 110 ? 6.363 18.266 18.094 1 98.25 110 THR A N 1
ATOM 866 C CA . THR A 1 110 ? 6.527 16.953 17.5 1 98.25 110 THR A CA 1
ATOM 867 C C . THR A 1 110 ? 5.395 16.016 17.922 1 98.25 110 THR A C 1
ATOM 869 O O . THR A 1 110 ? 5.008 16 19.094 1 98.25 110 THR A O 1
ATOM 872 N N . LEU A 1 111 ? 4.848 15.32 16.984 1 97.38 111 LEU A N 1
ATOM 873 C CA . LEU A 1 111 ? 3.844 14.312 17.312 1 97.38 111 LEU A CA 1
ATOM 874 C C . LEU A 1 111 ? 4.48 12.938 17.469 1 97.38 111 LEU A C 1
ATOM 876 O O . LEU A 1 111 ? 5.496 12.648 16.828 1 97.38 111 LEU A O 1
ATOM 880 N N . GLU A 1 112 ? 3.883 12.102 18.312 1 96.88 112 GLU A N 1
ATOM 881 C CA . GLU A 1 112 ? 4.258 10.688 18.328 1 96.88 112 GLU A CA 1
ATOM 882 C C . GLU A 1 112 ? 3.664 9.938 17.141 1 96.88 112 GLU A C 1
ATOM 884 O O . GLU A 1 112 ? 2.604 10.312 16.625 1 96.88 112 GLU A O 1
ATOM 889 N N . PHE A 1 113 ? 4.352 8.898 16.703 1 97.12 113 PHE A N 1
ATOM 890 C CA . PHE A 1 113 ? 3.711 8.023 15.734 1 97.12 113 PHE A CA 1
ATOM 891 C C . PHE A 1 113 ? 2.381 7.504 16.266 1 97.12 113 PHE A C 1
ATOM 893 O O . PHE A 1 113 ? 2.287 7.086 17.422 1 97.12 113 PHE A O 1
ATOM 900 N N . GLY A 1 114 ? 1.367 7.598 15.445 1 95.88 114 GLY A N 1
ATOM 901 C CA . GLY A 1 114 ? 0.063 7.086 15.844 1 95.88 114 GLY A CA 1
ATOM 902 C C . GLY A 1 114 ? -0.838 8.148 16.438 1 95.88 114 GLY A C 1
ATOM 903 O O . GLY A 1 114 ? -2.027 7.914 16.656 1 95.88 114 GLY A O 1
ATOM 904 N N . GLU A 1 115 ? -0.353 9.25 16.75 1 95 115 GLU A N 1
ATOM 905 C CA . GLU A 1 115 ? -1.155 10.336 17.312 1 95 115 GLU A CA 1
ATOM 906 C C . GLU A 1 115 ? -2.16 10.867 16.297 1 95 115 GLU A C 1
ATOM 908 O O . GLU A 1 115 ? -3.209 11.391 16.672 1 95 115 GLU A O 1
ATOM 913 N N . ASN A 1 116 ? -1.832 10.828 15.102 1 93.5 116 ASN A N 1
ATOM 914 C CA . ASN A 1 116 ? -2.727 11.047 13.969 1 93.5 116 ASN A CA 1
ATOM 915 C C . ASN A 1 116 ? -2.707 9.867 13 1 93.5 116 ASN A C 1
ATOM 917 O O . ASN A 1 116 ? -1.726 9.125 12.938 1 93.5 116 ASN A O 1
ATOM 921 N N . TYR A 1 117 ? -3.865 9.609 12.398 1 97.38 117 TYR A N 1
ATOM 922 C CA . TYR A 1 117 ? -3.887 8.578 11.375 1 97.38 117 TYR A CA 1
ATOM 923 C C . TYR A 1 117 ? -3.193 9.055 10.102 1 97.38 117 TYR A C 1
ATOM 925 O O . TYR A 1 117 ? -3.76 9.836 9.336 1 97.38 117 TYR A O 1
ATOM 933 N N . TRP A 1 118 ? -2.068 8.641 9.875 1 98.44 118 TRP A N 1
ATOM 934 C CA . TRP A 1 118 ? -1.205 8.992 8.75 1 98.44 118 TRP A CA 1
ATOM 935 C C . TRP A 1 118 ? -0.363 7.793 8.32 1 98.44 118 TRP A C 1
ATOM 937 O O . TRP A 1 118 ? 0.75 7.602 8.82 1 98.44 118 TRP A O 1
ATOM 947 N N . LEU A 1 119 ? -0.925 7.066 7.348 1 98.81 119 LEU A N 1
ATOM 948 C CA . LEU A 1 119 ? -0.362 5.789 6.926 1 98.81 119 LEU A CA 1
ATOM 949 C C . LEU A 1 119 ? -0.211 5.738 5.406 1 98.81 119 LEU A C 1
ATOM 951 O O . LEU A 1 119 ? -0.957 6.398 4.684 1 98.81 119 LEU A O 1
ATOM 955 N N . SER A 1 120 ? 0.784 4.992 4.941 1 98.62 120 SER A N 1
ATOM 956 C CA . SER A 1 120 ? 1.056 4.934 3.51 1 98.62 120 SER A CA 1
ATOM 957 C C . SER A 1 120 ? 1.515 3.541 3.092 1 98.62 120 SER A C 1
ATOM 959 O O . SER A 1 120 ? 1.706 2.664 3.936 1 98.62 120 SER A O 1
ATOM 961 N N . ALA A 1 121 ? 1.63 3.293 1.82 1 98.62 121 ALA A N 1
ATOM 962 C CA . ALA A 1 121 ? 2.176 2.088 1.201 1 98.62 121 ALA A CA 1
ATOM 963 C C . ALA A 1 121 ? 3.301 2.432 0.23 1 98.62 121 ALA A C 1
ATOM 965 O O . ALA A 1 121 ? 3.082 2.51 -0.981 1 98.62 121 ALA A O 1
ATOM 966 N N . PRO A 1 122 ? 4.523 2.547 0.725 1 98.62 122 PRO A N 1
ATOM 967 C CA . PRO A 1 122 ? 5.621 2.982 -0.139 1 98.62 122 PRO A CA 1
ATOM 968 C C . PRO A 1 122 ? 6.086 1.889 -1.099 1 98.62 122 PRO A C 1
ATOM 970 O O . PRO A 1 122 ? 6.09 0.708 -0.74 1 98.62 122 PRO A O 1
ATOM 973 N N . VAL A 1 123 ? 6.441 2.229 -2.287 1 98.56 123 VAL A N 1
ATOM 974 C CA . VAL A 1 123 ? 7.145 1.42 -3.279 1 98.56 123 VAL A CA 1
ATOM 975 C C . VAL A 1 123 ? 8.555 1.962 -3.48 1 98.56 123 VAL A C 1
ATOM 977 O O . VAL A 1 123 ? 8.742 3.164 -3.689 1 98.56 123 VAL A O 1
ATOM 980 N N . LEU A 1 124 ? 9.516 1.129 -3.377 1 98.38 124 LEU A N 1
ATOM 981 C CA . LEU A 1 124 ? 10.906 1.554 -3.432 1 98.38 124 LEU A CA 1
ATOM 982 C C . LEU A 1 124 ? 11.617 0.934 -4.633 1 98.38 124 LEU A C 1
ATOM 984 O O . LEU A 1 124 ? 11.414 -0.241 -4.941 1 98.38 124 LEU A O 1
ATOM 988 N N . GLU A 1 125 ? 12.414 1.695 -5.281 1 97.94 125 GLU A N 1
ATOM 989 C CA . GLU A 1 125 ? 13.359 1.292 -6.312 1 97.94 125 GLU A CA 1
ATOM 990 C C . GLU A 1 125 ? 14.781 1.733 -5.965 1 97.94 125 GLU A C 1
ATOM 992 O O . GLU A 1 125 ? 14.977 2.795 -5.367 1 97.94 125 GLU A O 1
ATOM 997 N N . THR A 1 126 ? 15.773 0.939 -6.395 1 97.94 126 THR A N 1
ATOM 998 C CA . THR A 1 126 ? 17.125 1.335 -6.035 1 97.94 126 THR A CA 1
ATOM 999 C C . THR A 1 126 ? 18.141 0.769 -7.031 1 97.94 126 THR A C 1
ATOM 1001 O O . THR A 1 126 ? 17.891 -0.264 -7.66 1 97.94 126 THR A O 1
ATOM 1004 N N . SER A 1 127 ? 19.234 1.444 -7.152 1 97.12 127 SER A N 1
ATOM 1005 C CA . SER A 1 127 ? 20.375 0.953 -7.926 1 97.12 127 SER A CA 1
ATOM 1006 C C . SER A 1 127 ? 21.328 0.161 -7.047 1 97.12 127 SER A C 1
ATOM 1008 O O . SER A 1 127 ? 22.281 -0.453 -7.551 1 97.12 127 SER A O 1
ATOM 1010 N N . HIS A 1 128 ? 21.172 0.205 -5.715 1 97.19 128 HIS A N 1
ATOM 1011 C CA . HIS A 1 128 ? 22.109 -0.446 -4.801 1 97.19 128 HIS A CA 1
ATOM 1012 C C . HIS A 1 128 ? 21.969 -1.963 -4.863 1 97.19 128 HIS A C 1
ATOM 1014 O O . HIS A 1 128 ? 20.906 -2.508 -4.543 1 97.19 128 HIS A O 1
ATOM 1020 N N . PRO A 1 129 ? 23.016 -2.664 -5.168 1 96.88 129 PRO A N 1
ATOM 1021 C CA . PRO A 1 129 ? 22.875 -4.105 -5.375 1 96.88 129 PRO A CA 1
ATOM 1022 C C . PRO A 1 129 ? 22.469 -4.852 -4.102 1 96.88 129 PRO A C 1
ATOM 1024 O O . PRO A 1 129 ? 21.688 -5.805 -4.16 1 96.88 129 PRO A O 1
ATOM 1027 N N . ASP A 1 130 ? 22.953 -4.418 -2.947 1 97.12 130 ASP A N 1
ATOM 1028 C CA . ASP A 1 130 ? 22.703 -5.125 -1.694 1 97.12 130 ASP A CA 1
ATOM 1029 C C . ASP A 1 130 ? 21.297 -4.863 -1.183 1 97.12 130 ASP A C 1
ATOM 1031 O O . ASP A 1 130 ? 20.828 -5.535 -0.259 1 97.12 130 ASP A O 1
ATOM 1035 N N . PHE A 1 131 ? 20.547 -3.898 -1.802 1 97.94 131 PHE A N 1
ATOM 1036 C CA . PHE A 1 131 ? 19.234 -3.525 -1.296 1 97.94 131 PHE A CA 1
ATOM 1037 C C . PHE A 1 131 ? 18.141 -3.826 -2.328 1 97.94 131 PHE A C 1
ATOM 1039 O O . PHE A 1 131 ? 17.031 -3.32 -2.225 1 97.94 131 PHE A O 1
ATOM 1046 N N . LYS A 1 132 ? 18.453 -4.656 -3.307 1 97.44 132 LYS A N 1
ATOM 1047 C CA . LYS A 1 132 ? 17.469 -4.996 -4.336 1 97.44 132 LYS A CA 1
ATOM 1048 C C . LYS A 1 132 ? 16.25 -5.664 -3.729 1 97.44 132 LYS A C 1
ATOM 1050 O O . LYS A 1 132 ? 15.172 -5.676 -4.34 1 97.44 132 LYS A O 1
ATOM 1055 N N . TRP A 1 133 ? 16.359 -6.145 -2.459 1 97.69 133 TRP A N 1
ATOM 1056 C CA . TRP A 1 133 ? 15.25 -6.801 -1.78 1 97.69 133 TRP A CA 1
ATOM 1057 C C . TRP A 1 133 ? 14.094 -5.828 -1.574 1 97.69 133 TRP A C 1
ATOM 1059 O O . TRP A 1 133 ? 12.938 -6.246 -1.446 1 97.69 133 TRP A O 1
ATOM 1069 N N . VAL A 1 134 ? 14.328 -4.535 -1.577 1 98.31 134 VAL A N 1
ATOM 1070 C CA . VAL A 1 134 ? 13.258 -3.576 -1.333 1 98.31 134 VAL A CA 1
ATOM 1071 C C . VAL A 1 134 ? 12.281 -3.572 -2.512 1 98.31 134 VAL A C 1
ATOM 1073 O O . VAL A 1 134 ? 11.102 -3.242 -2.352 1 98.31 134 VAL A O 1
ATOM 1076 N N . GLU A 1 135 ? 12.703 -3.941 -3.725 1 97.62 135 GLU A N 1
ATOM 1077 C CA . GLU A 1 135 ? 11.859 -3.949 -4.922 1 97.62 135 GLU A CA 1
ATOM 1078 C C . GLU A 1 135 ? 10.969 -5.184 -4.957 1 97.62 135 GLU A C 1
ATOM 1080 O O . GLU A 1 135 ? 10.055 -5.273 -5.785 1 97.62 135 GLU A O 1
ATOM 1085 N N . ARG A 1 136 ? 11.234 -6.094 -4.047 1 97.88 136 ARG A N 1
ATOM 1086 C CA . ARG A 1 136 ? 10.5 -7.355 -3.986 1 97.88 136 ARG A CA 1
ATOM 1087 C C . ARG A 1 136 ? 9.727 -7.48 -2.678 1 97.88 136 ARG A C 1
ATOM 1089 O O . ARG A 1 136 ? 9.438 -8.594 -2.229 1 97.88 136 ARG A O 1
ATOM 1096 N N . SER A 1 137 ? 9.492 -6.34 -2.084 1 98.31 137 SER A N 1
ATOM 1097 C CA . SER A 1 137 ? 8.836 -6.336 -0.781 1 98.31 137 SER A CA 1
ATOM 1098 C C . SER A 1 137 ? 7.688 -5.328 -0.747 1 98.31 137 SER A C 1
ATOM 1100 O O . SER A 1 137 ? 7.715 -4.324 -1.459 1 98.31 137 SER A O 1
ATOM 1102 N N . GLU A 1 138 ? 6.676 -5.668 0.034 1 98.62 138 GLU A N 1
ATOM 1103 C CA . GLU A 1 138 ? 5.602 -4.742 0.365 1 98.62 138 GLU A CA 1
ATOM 1104 C C . GLU A 1 138 ? 5.898 -3.986 1.658 1 98.62 138 GLU A C 1
ATOM 1106 O O . GLU A 1 138 ? 6.465 -4.551 2.596 1 98.62 138 GLU A O 1
ATOM 1111 N N . PHE A 1 139 ? 5.453 -2.725 1.714 1 98.81 139 PHE A N 1
ATOM 1112 C CA . PHE A 1 139 ? 5.777 -1.912 2.879 1 98.81 139 PHE A CA 1
ATOM 1113 C C . PHE A 1 139 ? 4.547 -1.172 3.387 1 98.81 139 PHE A C 1
ATOM 1115 O O . PHE A 1 139 ? 3.617 -0.909 2.623 1 98.81 139 PHE A O 1
ATOM 1122 N N . VAL A 1 140 ? 4.559 -0.844 4.648 1 98.81 140 VAL A N 1
ATOM 1123 C CA . VAL A 1 140 ? 3.691 0.131 5.305 1 98.81 140 VAL A CA 1
ATOM 1124 C C . VAL A 1 140 ? 4.527 1.285 5.848 1 98.81 140 VAL A C 1
ATOM 1126 O O . VAL A 1 140 ? 5.586 1.066 6.441 1 98.81 140 VAL A O 1
ATOM 1129 N N . GLY A 1 141 ? 4.121 2.457 5.562 1 98.75 141 GLY A N 1
ATOM 1130 C CA . GLY A 1 141 ? 4.719 3.637 6.168 1 98.75 141 GLY A CA 1
ATOM 1131 C C . GLY A 1 141 ? 3.82 4.297 7.195 1 98.75 141 GLY A C 1
ATOM 1132 O O . GLY A 1 141 ? 2.609 4.406 6.992 1 98.75 141 GLY A O 1
ATOM 1133 N N . GLU A 1 142 ? 4.34 4.715 8.328 1 98.81 142 GLU A N 1
ATOM 1134 C CA . GLU A 1 142 ? 3.652 5.555 9.305 1 98.81 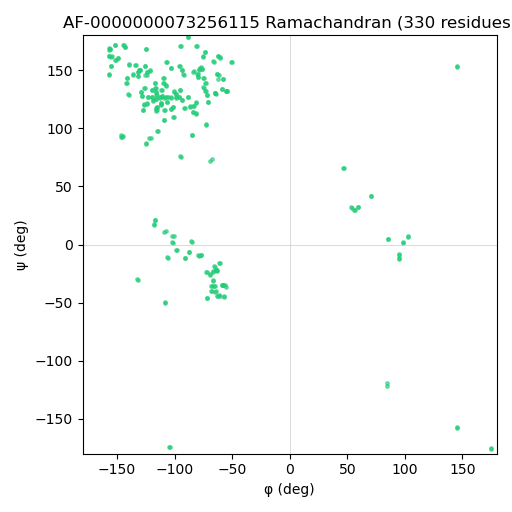142 GLU A CA 1
ATOM 1135 C C . GLU A 1 142 ? 4.348 6.902 9.453 1 98.81 142 GLU A C 1
ATOM 1137 O O . GLU A 1 142 ? 5.555 6.961 9.703 1 98.81 142 GLU A O 1
ATOM 1142 N N . LEU A 1 143 ? 3.574 7.926 9.258 1 98.56 143 LEU A N 1
ATOM 1143 C CA . LEU A 1 143 ? 4.16 9.266 9.227 1 98.56 143 LEU A CA 1
ATOM 1144 C C . LEU A 1 143 ? 3.82 10.039 10.492 1 98.56 143 LEU A C 1
ATOM 1146 O O . LEU A 1 143 ? 2.836 9.727 11.164 1 98.56 143 LEU A O 1
ATOM 1150 N N . ARG A 1 144 ? 4.648 11.039 10.789 1 98.12 144 ARG A N 1
ATOM 1151 C CA . ARG A 1 144 ? 4.418 12.023 11.844 1 98.12 144 ARG A CA 1
ATOM 1152 C C . ARG A 1 144 ? 5.086 13.352 11.516 1 98.12 144 ARG A C 1
ATOM 1154 O O . ARG A 1 144 ? 6.004 13.398 10.695 1 98.12 144 ARG A O 1
ATOM 1161 N N . TRP A 1 145 ? 4.57 14.414 12.172 1 98.38 145 TRP A N 1
ATOM 1162 C CA . TRP A 1 145 ? 5.328 15.656 12.203 1 98.38 145 TRP A CA 1
ATOM 1163 C C . TRP A 1 145 ? 6.508 15.555 13.164 1 98.38 145 TRP A C 1
ATOM 1165 O O . TRP A 1 145 ? 6.367 15.031 14.273 1 98.38 145 TRP A O 1
ATOM 1175 N N . PHE A 1 146 ? 7.637 16 12.758 1 98.5 146 PHE A N 1
ATOM 1176 C CA . PHE A 1 146 ? 8.828 16.141 13.586 1 98.5 146 PHE A CA 1
ATOM 1177 C C . PHE A 1 146 ? 9.344 17.578 13.562 1 98.5 146 PHE A C 1
ATOM 1179 O O . PHE A 1 146 ? 9.578 18.141 12.492 1 98.5 146 PHE A O 1
ATOM 1186 N N . ILE A 1 147 ? 9.445 18.219 14.672 1 98.06 147 ILE A N 1
ATOM 1187 C CA . ILE A 1 147 ? 10.008 19.562 14.789 1 98.06 147 ILE A CA 1
ATOM 1188 C C . ILE A 1 147 ? 11.383 19.484 15.438 1 98.06 147 ILE A C 1
ATOM 1190 O O . ILE A 1 147 ? 11.516 19.047 16.578 1 98.06 147 ILE A O 1
ATOM 1194 N N . ASP A 1 148 ? 12.367 19.984 14.758 1 97.06 148 ASP A N 1
ATOM 1195 C CA . ASP A 1 148 ? 13.742 19.938 15.227 1 97.06 148 ASP A CA 1
ATOM 1196 C C . ASP A 1 148 ? 14.016 21.062 16.234 1 97.06 148 ASP A C 1
ATOM 1198 O O . ASP A 1 148 ? 13.188 21.938 16.438 1 97.06 148 ASP A O 1
ATOM 1202 N N . GLU A 1 149 ? 15.156 21 16.859 1 96.12 149 GLU A N 1
ATOM 1203 C CA . GLU A 1 149 ? 15.539 21.969 17.906 1 96.12 149 GLU A CA 1
ATOM 1204 C C . GLU A 1 149 ? 15.539 23.391 17.359 1 96.12 149 GLU A C 1
ATOM 1206 O O . GLU A 1 149 ? 15.211 24.328 18.078 1 96.12 149 GLU A O 1
ATOM 1211 N N . ASP A 1 150 ? 15.906 23.59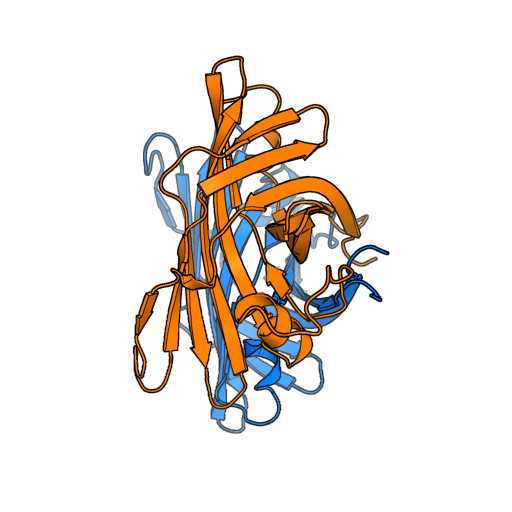4 16.109 1 96.12 150 ASP A N 1
ATOM 1212 C CA . ASP A 1 150 ? 16 24.922 15.523 1 96.12 150 ASP A CA 1
ATOM 1213 C C . ASP A 1 150 ? 14.648 25.391 15 1 96.12 150 ASP A C 1
ATOM 1215 O O . ASP A 1 150 ? 14.555 26.438 14.352 1 96.12 150 ASP A O 1
ATOM 1219 N N . GLY A 1 151 ? 13.656 24.562 15.195 1 95.62 151 GLY A N 1
ATOM 1220 C CA . GLY A 1 151 ? 12.312 24.938 14.773 1 95.62 151 GLY A CA 1
ATOM 1221 C C . GLY A 1 151 ? 11.953 24.422 13.398 1 95.62 151 GLY A C 1
ATOM 1222 O O . GLY A 1 151 ? 10.805 24.547 12.961 1 95.62 151 GLY A O 1
ATOM 1223 N N . SER A 1 152 ? 12.953 23.859 12.68 1 97.06 152 SER A N 1
ATOM 1224 C CA . SER A 1 152 ? 12.633 23.312 11.367 1 97.06 152 SER A CA 1
ATOM 1225 C C . SER A 1 152 ? 11.648 22.156 11.469 1 97.06 152 SER A C 1
ATOM 1227 O O . SER A 1 152 ? 11.68 21.391 12.438 1 97.06 152 SER A O 1
ATOM 1229 N N . VAL A 1 153 ? 10.797 22.016 10.477 1 98.06 153 VAL A N 1
ATOM 1230 C CA . VAL A 1 153 ? 9.703 21.062 10.484 1 98.06 153 VAL A CA 1
ATOM 1231 C C . VAL A 1 153 ? 9.969 19.969 9.445 1 98.06 153 VAL A C 1
ATOM 1233 O O . VAL A 1 153 ? 10.336 20.266 8.305 1 98.06 153 VAL A O 1
ATOM 1236 N N . ALA A 1 154 ? 9.789 18.719 9.875 1 98.44 154 ALA A N 1
ATOM 1237 C CA . ALA A 1 154 ? 9.977 17.578 8.977 1 98.44 154 ALA A CA 1
ATOM 1238 C C . ALA A 1 154 ? 8.797 16.625 9.055 1 98.44 154 ALA A C 1
ATOM 1240 O O . ALA A 1 154 ? 8.086 16.578 10.062 1 98.44 154 ALA A O 1
ATOM 1241 N N . VAL A 1 155 ? 8.547 15.961 7.965 1 98.5 155 VAL A N 1
ATOM 1242 C CA . VAL A 1 155 ? 7.738 14.75 7.992 1 98.5 155 VAL A CA 1
ATOM 1243 C C . VAL A 1 155 ? 8.641 13.531 8.18 1 98.5 155 VAL A C 1
ATOM 1245 O O . VAL A 1 155 ? 9.516 13.273 7.352 1 98.5 155 VAL A O 1
ATOM 1248 N N . GLU A 1 156 ? 8.461 12.859 9.234 1 98.5 156 GLU A N 1
ATOM 1249 C CA . GLU A 1 156 ? 9.203 11.625 9.469 1 98.5 156 GLU A CA 1
ATOM 1250 C C . GLU A 1 156 ? 8.352 10.398 9.156 1 98.5 156 GLU A C 1
ATOM 1252 O O . GLU A 1 156 ? 7.172 10.344 9.516 1 98.5 156 GLU A O 1
ATOM 1257 N N . ASN A 1 157 ? 8.859 9.469 8.422 1 98.44 157 ASN A N 1
ATOM 1258 C CA . ASN A 1 157 ? 8.211 8.227 8.016 1 98.44 157 ASN A CA 1
ATOM 1259 C C . ASN A 1 157 ? 8.922 7.008 8.594 1 98.44 157 ASN A C 1
ATOM 1261 O O . ASN A 1 157 ? 10.102 6.781 8.32 1 98.44 157 ASN A O 1
ATOM 1265 N N . ALA A 1 158 ? 8.266 6.281 9.453 1 98.75 158 ALA A N 1
ATOM 1266 C CA . ALA A 1 158 ? 8.719 4.938 9.789 1 98.75 158 ALA A CA 1
ATOM 1267 C C . ALA A 1 158 ? 8.242 3.92 8.758 1 98.75 158 ALA A C 1
ATOM 1269 O O . ALA A 1 158 ? 7.039 3.758 8.555 1 98.75 158 ALA A O 1
ATOM 1270 N N . ILE A 1 159 ? 9.219 3.254 8.102 1 98.75 159 ILE A N 1
ATOM 1271 C CA . ILE A 1 159 ? 8.898 2.309 7.035 1 98.75 159 ILE A CA 1
ATOM 1272 C C . ILE A 1 159 ? 9.031 0.88 7.559 1 98.75 159 ILE A C 1
ATOM 1274 O O . ILE A 1 159 ? 10.078 0.498 8.086 1 98.75 159 ILE A O 1
ATOM 1278 N N . TYR A 1 160 ? 7.984 0.122 7.387 1 98.81 160 TYR A N 1
ATOM 1279 C CA . TYR A 1 160 ? 7.93 -1.267 7.832 1 98.81 160 TYR A CA 1
ATOM 1280 C C . TYR A 1 160 ? 7.797 -2.213 6.645 1 98.81 160 TYR A C 1
ATOM 1282 O O . TYR A 1 160 ? 6.926 -2.029 5.789 1 98.81 160 TYR A O 1
ATOM 1290 N N . LYS A 1 161 ? 8.641 -3.211 6.566 1 98.69 161 LYS A N 1
ATOM 1291 C CA . LYS A 1 161 ? 8.453 -4.32 5.637 1 98.69 161 LYS A CA 1
ATOM 1292 C C . LYS A 1 161 ? 7.324 -5.238 6.102 1 98.69 161 LYS A C 1
ATOM 1294 O O . LYS A 1 161 ? 7.242 -5.582 7.285 1 98.69 161 LYS A O 1
ATOM 1299 N N . VAL A 1 162 ? 6.438 -5.57 5.227 1 98.56 162 VAL A N 1
ATOM 1300 C CA . VAL A 1 162 ? 5.363 -6.504 5.551 1 98.56 162 VAL A CA 1
ATOM 1301 C C . VAL A 1 162 ? 5.883 -7.938 5.449 1 98.56 162 VAL A C 1
ATOM 1303 O O . VAL A 1 162 ? 6.426 -8.336 4.418 1 98.56 162 VAL A O 1
ATOM 1306 N N . LEU A 1 163 ? 5.781 -8.664 6.539 1 97.62 163 LEU A N 1
ATOM 1307 C CA . LEU A 1 163 ? 6.117 -10.086 6.57 1 97.62 163 LEU A CA 1
ATOM 1308 C C . LEU A 1 163 ? 4.859 -10.945 6.461 1 97.62 163 LEU A C 1
ATOM 1310 O O . LEU A 1 163 ? 3.859 -10.672 7.129 1 97.62 163 LEU A O 1
ATOM 1314 N N . PRO A 1 164 ? 4.941 -11.875 5.539 1 96.56 164 PRO A N 1
ATOM 1315 C CA . PRO A 1 164 ? 3.75 -12.703 5.371 1 96.56 164 PRO A CA 1
ATOM 1316 C C . PRO A 1 164 ? 3.408 -13.508 6.629 1 96.56 164 PRO A C 1
ATOM 1318 O O . PRO A 1 164 ? 4.234 -13.617 7.535 1 96.56 164 PRO A O 1
ATOM 1321 N N . SER A 1 165 ? 2.15 -13.938 6.602 1 93.31 165 SER A N 1
ATOM 1322 C CA . SER A 1 165 ? 1.729 -14.836 7.668 1 93.31 165 SER A CA 1
ATOM 1323 C C . SER A 1 165 ? 2.535 -16.125 7.648 1 93.31 165 SER A C 1
ATOM 1325 O O . SER A 1 165 ? 3.148 -16.469 6.633 1 93.31 165 SER A O 1
ATOM 1327 N N . SER A 1 166 ? 2.838 -16.766 8.859 1 79.94 166 SER A N 1
ATOM 1328 C CA . SER A 1 166 ? 3.592 -18.016 8.93 1 79.94 166 SER A CA 1
ATOM 1329 C C . SER A 1 166 ? 2.779 -19.188 8.375 1 79.94 166 SER A C 1
ATOM 1331 O O . SER A 1 166 ? 1.729 -19.531 8.922 1 79.94 166 SER A O 1
ATOM 1333 N N . GLY A 1 167 ? 2.615 -19.172 6.984 1 58.94 167 GLY A N 1
ATOM 1334 C CA . GLY A 1 167 ? 1.968 -20.328 6.41 1 58.94 167 GLY A CA 1
ATOM 1335 C C . GLY A 1 167 ? 2.35 -21.625 7.098 1 58.94 167 GLY A C 1
ATOM 1336 O O . GLY A 1 167 ? 3.367 -21.688 7.793 1 58.94 167 GLY A O 1
ATOM 1337 N N . MET B 1 1 ? 5.234 1.59 19.812 1 82.62 1 MET B N 1
ATOM 1338 C CA . MET B 1 1 ? 4.68 0.373 19.234 1 82.62 1 MET B CA 1
ATOM 1339 C C . MET B 1 1 ? 4.516 0.517 17.719 1 82.62 1 MET B C 1
ATOM 1341 O O . MET B 1 1 ? 4.41 1.632 17.219 1 82.62 1 MET B O 1
ATOM 1345 N N . ALA B 1 2 ? 4.617 -0.549 16.922 1 91.94 2 ALA B N 1
ATOM 1346 C CA . ALA B 1 2 ? 4.41 -0.568 15.469 1 91.94 2 ALA B CA 1
ATOM 1347 C C . ALA B 1 2 ? 2.924 -0.551 15.125 1 91.94 2 ALA B C 1
ATOM 1349 O O . ALA B 1 2 ? 2.084 -0.883 15.969 1 91.94 2 ALA B O 1
ATOM 1350 N N . PRO B 1 3 ? 2.588 -0.013 13.961 1 96.94 3 PRO B N 1
ATOM 1351 C CA . PRO B 1 3 ? 1.21 -0.227 13.516 1 96.94 3 PRO B CA 1
ATOM 1352 C C . PRO B 1 3 ? 0.795 -1.695 13.562 1 96.94 3 PRO B C 1
ATOM 1354 O O . PRO B 1 3 ? 1.651 -2.582 13.625 1 96.94 3 PRO B O 1
ATOM 1357 N N . SER B 1 4 ? -0.471 -1.949 13.641 1 96.75 4 SER B N 1
ATOM 1358 C CA . SER B 1 4 ? -0.989 -3.314 13.664 1 96.75 4 SER B CA 1
ATOM 1359 C C . SER B 1 4 ? -2.01 -3.533 12.555 1 96.75 4 SER B C 1
ATOM 1361 O O . SER B 1 4 ? -2.395 -2.588 11.859 1 96.75 4 SER B O 1
ATOM 1363 N N . LEU B 1 5 ? -2.346 -4.789 12.359 1 97.56 5 LEU B N 1
ATOM 1364 C CA . LEU B 1 5 ? -3.23 -5.172 11.266 1 97.56 5 LEU B CA 1
ATOM 1365 C C . LEU B 1 5 ? -4.492 -5.844 11.797 1 97.56 5 LEU B C 1
ATOM 1367 O O . LEU B 1 5 ? -4.414 -6.777 12.602 1 97.56 5 LEU B O 1
ATOM 1371 N N . ASP B 1 6 ? -5.594 -5.328 11.375 1 97.88 6 ASP B N 1
ATOM 1372 C CA . ASP B 1 6 ? -6.898 -5.879 11.742 1 97.88 6 ASP B CA 1
ATOM 1373 C C . ASP B 1 6 ? -7.633 -6.414 10.516 1 97.88 6 ASP B C 1
ATOM 1375 O O . ASP B 1 6 ? -7.941 -5.656 9.586 1 97.88 6 ASP B O 1
ATOM 1379 N N . HIS B 1 7 ? -7.91 -7.75 10.477 1 98.5 7 HIS B N 1
ATOM 1380 C CA . HIS B 1 7 ? -8.586 -8.359 9.336 1 98.5 7 HIS B CA 1
ATOM 1381 C C . HIS B 1 7 ? -10.008 -7.828 9.188 1 98.5 7 HIS B C 1
ATOM 1383 O O . HIS B 1 7 ? -10.789 -7.855 10.141 1 98.5 7 HIS B O 1
ATOM 1389 N N . VAL B 1 8 ? -10.391 -7.375 7.918 1 98.56 8 VAL B N 1
ATOM 1390 C CA . VAL B 1 8 ? -11.688 -6.719 7.82 1 98.56 8 VAL B CA 1
ATOM 1391 C C . VAL B 1 8 ? -12.469 -7.293 6.641 1 98.56 8 VAL B C 1
ATOM 1393 O O . VAL B 1 8 ? -13.703 -7.223 6.609 1 98.56 8 VAL B O 1
ATOM 1396 N N . PHE B 1 9 ? -11.82 -7.777 5.543 1 98.62 9 PHE B N 1
ATOM 1397 C CA . PHE B 1 9 ? -12.516 -8.383 4.41 1 98.62 9 PHE B CA 1
ATOM 1398 C C . PHE B 1 9 ? -11.75 -9.602 3.898 1 98.62 9 PHE B C 1
ATOM 1400 O O . PHE B 1 9 ? -10.531 -9.688 4.062 1 98.6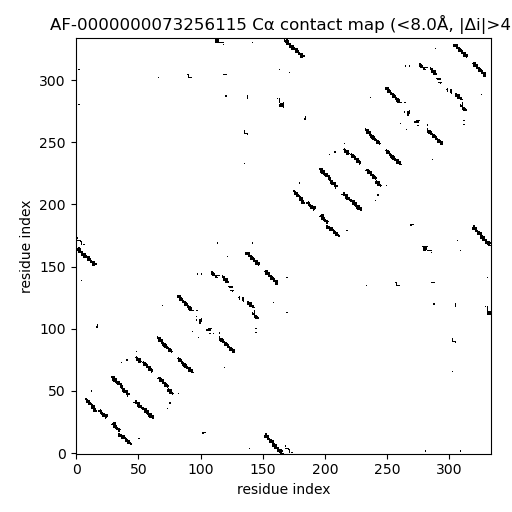2 9 PHE B O 1
ATOM 1407 N N . THR B 1 10 ? -12.406 -10.469 3.312 1 98.81 10 THR B N 1
ATOM 1408 C CA . THR B 1 10 ? -11.859 -11.508 2.445 1 98.81 10 THR B CA 1
ATOM 1409 C C . THR B 1 10 ? -12.5 -11.445 1.061 1 98.81 10 THR B C 1
ATOM 1411 O O . THR B 1 10 ? -13.727 -11.398 0.938 1 98.81 10 THR B O 1
ATOM 1414 N N . MET B 1 11 ? -11.703 -11.375 0.055 1 98.69 11 MET B N 1
ATOM 1415 C CA . MET B 1 11 ? -12.141 -11.453 -1.335 1 98.69 11 MET B CA 1
ATOM 1416 C C . MET B 1 11 ? -11.766 -12.805 -1.948 1 98.69 11 MET B C 1
ATOM 1418 O O . MET B 1 11 ? -10.617 -13.234 -1.846 1 98.69 11 MET B O 1
ATOM 1422 N N . ARG B 1 12 ? -12.68 -13.438 -2.484 1 98.62 12 ARG B N 1
ATOM 1423 C CA . ARG B 1 12 ? -12.422 -14.617 -3.301 1 98.62 12 ARG B CA 1
ATOM 1424 C C . ARG B 1 12 ? -12.82 -14.375 -4.754 1 98.62 12 ARG B C 1
ATOM 1426 O O . ARG B 1 12 ? -14 -14.18 -5.055 1 98.62 12 ARG B O 1
ATOM 1433 N N . MET B 1 13 ? -11.852 -14.445 -5.648 1 98.56 13 MET B N 1
ATOM 1434 C CA . MET B 1 13 ? -12.078 -14.125 -7.055 1 98.56 13 MET B CA 1
ATOM 1435 C C . MET B 1 13 ? -11.594 -15.266 -7.953 1 98.56 13 MET B C 1
ATOM 1437 O O . MET B 1 13 ? -10.398 -15.555 -8 1 98.56 13 MET B O 1
ATOM 1441 N N . TYR B 1 14 ? -12.461 -15.82 -8.594 1 97.88 14 TYR B N 1
ATOM 1442 C CA . TYR B 1 14 ? -12.156 -16.969 -9.43 1 97.88 14 TYR B CA 1
ATOM 1443 C C . TYR B 1 14 ? -11.555 -16.531 -10.758 1 97.88 14 TYR B C 1
ATOM 1445 O O . TYR B 1 14 ? -11.891 -15.469 -11.281 1 97.88 14 TYR B O 1
ATOM 1453 N N . THR B 1 15 ? -10.656 -17.391 -11.227 1 97.44 15 THR B N 1
ATOM 1454 C CA . THR B 1 15 ? -9.945 -17.125 -12.477 1 97.44 15 THR B CA 1
ATOM 1455 C C . THR B 1 15 ? -9.727 -18.422 -13.258 1 97.44 15 THR B C 1
ATOM 1457 O O . THR B 1 15 ? -10.094 -19.5 -12.797 1 97.44 15 THR B O 1
ATOM 1460 N N . SER B 1 16 ? -9.281 -18.266 -14.508 1 93.69 16 SER B N 1
ATOM 1461 C CA . SER B 1 16 ? -8.852 -19.375 -15.352 1 93.69 16 SER B CA 1
ATOM 1462 C C . SER B 1 16 ? -7.406 -19.219 -15.789 1 93.69 16 SER B C 1
ATOM 1464 O O . SER B 1 16 ? -7.133 -18.641 -16.844 1 93.69 16 SER B O 1
ATOM 1466 N N . PRO B 1 17 ? -6.559 -19.781 -15 1 92.81 17 PRO B N 1
ATOM 1467 C CA . PRO B 1 17 ? -5.141 -19.609 -15.32 1 92.81 17 PRO B CA 1
ATOM 1468 C C . PRO B 1 17 ? -4.789 -20.062 -16.734 1 92.81 17 PRO B C 1
ATOM 1470 O O . PRO B 1 17 ? -3.959 -19.453 -17.391 1 92.81 17 PRO B O 1
ATOM 1473 N N . ALA B 1 18 ? -5.395 -21.047 -17.141 1 90.75 18 ALA B N 1
ATOM 1474 C CA . ALA B 1 18 ? -5.133 -21.609 -18.469 1 90.75 18 ALA B CA 1
ATOM 1475 C C . ALA B 1 18 ? -5.484 -20.594 -19.562 1 90.75 18 ALA B C 1
ATOM 1477 O O . ALA B 1 18 ? -4.988 -20.703 -20.688 1 90.75 18 ALA B O 1
ATOM 1478 N N . LYS B 1 19 ? -6.324 -19.641 -19.297 1 92.75 19 LYS B N 1
ATOM 1479 C CA . LYS B 1 19 ? -6.773 -18.688 -20.297 1 92.75 19 LYS B CA 1
ATOM 1480 C C . LYS B 1 19 ? -6.051 -17.344 -20.125 1 92.75 19 LYS B C 1
ATOM 1482 O O . LYS B 1 19 ? -6.352 -16.375 -20.828 1 92.75 19 LYS B O 1
ATOM 1487 N N . ALA B 1 20 ? -5.16 -17.266 -19.188 1 94.62 20 ALA B N 1
ATOM 1488 C CA . ALA B 1 20 ? -4.398 -16.031 -18.984 1 94.62 20 ALA B CA 1
ATOM 1489 C C . ALA B 1 20 ? -3.645 -15.641 -20.25 1 94.62 20 ALA B C 1
ATOM 1491 O O . ALA B 1 20 ? -3.145 -16.516 -20.969 1 94.62 20 ALA B O 1
ATOM 1492 N N . VAL B 1 21 ? -3.58 -14.359 -20.531 1 95.19 21 VAL B N 1
ATOM 1493 C CA . VAL B 1 21 ? -2.773 -13.836 -21.641 1 95.19 21 VAL B CA 1
ATOM 1494 C C . VAL B 1 21 ? -1.354 -13.562 -21.141 1 95.19 21 VAL B C 1
ATOM 1496 O O . VAL B 1 21 ? -1.157 -12.891 -20.125 1 95.19 21 VAL B O 1
ATOM 1499 N N . VAL B 1 22 ? -0.398 -14.125 -21.859 1 94.06 22 VAL B N 1
ATOM 1500 C CA . VAL B 1 22 ? 1.005 -13.906 -21.531 1 94.06 22 VAL B CA 1
ATOM 1501 C C . VAL B 1 22 ? 1.716 -13.227 -22.703 1 94.06 22 VAL B C 1
ATOM 1503 O O . VAL B 1 22 ? 1.628 -13.68 -23.844 1 94.06 22 VAL B O 1
ATOM 1506 N N . ILE B 1 23 ? 2.309 -12.125 -22.453 1 95.25 23 ILE B N 1
ATOM 1507 C CA . ILE B 1 23 ? 3.115 -11.375 -23.406 1 95.25 23 ILE B CA 1
ATOM 1508 C C . ILE B 1 23 ? 4.574 -11.352 -22.938 1 95.25 23 ILE B C 1
ATOM 1510 O O . ILE B 1 23 ? 4.945 -10.562 -22.078 1 95.25 23 ILE B O 1
ATOM 1514 N N . PRO B 1 24 ? 5.402 -12.188 -23.438 1 92.25 24 PRO B N 1
ATOM 1515 C CA . PRO B 1 24 ? 6.812 -12.172 -23.047 1 92.25 24 PRO B CA 1
ATOM 1516 C C . PRO B 1 24 ? 7.535 -10.914 -23.5 1 92.25 24 PRO B C 1
ATOM 1518 O O . PRO B 1 24 ? 7.078 -10.234 -24.438 1 92.25 24 PRO B O 1
ATOM 1521 N N . GLU B 1 25 ? 8.672 -10.57 -22.828 1 91.12 25 GLU B N 1
ATOM 1522 C CA . GLU B 1 25 ? 9.578 -9.469 -23.125 1 91.12 25 GLU B CA 1
ATOM 1523 C C . GLU B 1 25 ? 8.828 -8.141 -23.203 1 91.12 25 GLU B C 1
ATOM 1525 O O . GLU B 1 25 ? 9.062 -7.348 -24.125 1 91.12 25 GLU B O 1
ATOM 1530 N N . ALA B 1 26 ? 7.871 -8.094 -22.469 1 88 26 ALA B N 1
ATOM 1531 C CA . ALA B 1 26 ? 7.207 -6.805 -22.312 1 88 26 ALA B CA 1
ATOM 1532 C C . ALA B 1 26 ? 8.047 -5.855 -21.453 1 88 26 ALA B C 1
ATOM 1534 O O . ALA B 1 26 ? 8.641 -6.266 -20.453 1 88 26 ALA B O 1
ATOM 1535 N N . LYS B 1 27 ? 8.156 -4.512 -21.812 1 86.56 27 LYS B N 1
ATOM 1536 C CA . LYS B 1 27 ? 8.906 -3.521 -21.047 1 86.56 27 LYS B CA 1
ATOM 1537 C C . LYS B 1 27 ? 10.289 -4.051 -20.672 1 86.56 27 LYS B C 1
ATOM 1539 O O . LYS B 1 27 ? 10.578 -4.25 -19.484 1 86.56 27 LYS B O 1
ATOM 1544 N N . GLY B 1 28 ? 11.039 -4.246 -21.641 1 90.38 28 GLY B N 1
ATOM 1545 C CA . GLY B 1 28 ? 12.328 -4.891 -21.469 1 90.38 28 GLY B CA 1
ATOM 1546 C C . GLY B 1 28 ? 12.242 -6.402 -21.484 1 90.38 28 GLY B C 1
ATOM 1547 O O . GLY B 1 28 ? 11.68 -6.992 -22.406 1 90.38 28 GLY B O 1
ATOM 1548 N N . LYS B 1 29 ? 12.672 -7.062 -20.453 1 91.81 29 LYS B N 1
ATOM 1549 C CA . LYS B 1 29 ? 12.68 -8.523 -20.422 1 91.81 29 LYS B CA 1
ATOM 1550 C C . LYS B 1 29 ? 11.602 -9.07 -19.5 1 91.81 29 LYS B C 1
ATOM 1552 O O . LYS B 1 29 ? 11.555 -10.266 -19.219 1 91.81 29 LYS B O 1
ATOM 1557 N N . ASN B 1 30 ? 10.734 -8.125 -19.109 1 95.06 30 ASN B N 1
ATOM 1558 C CA . ASN B 1 30 ? 9.672 -8.586 -18.219 1 95.06 30 ASN B CA 1
ATOM 1559 C C . ASN B 1 30 ? 8.609 -9.367 -18.984 1 95.06 30 ASN B C 1
ATOM 1561 O O . ASN B 1 30 ? 8.547 -9.305 -20.219 1 95.06 30 ASN B O 1
ATOM 1565 N N . HIS B 1 31 ? 7.805 -10.133 -18.281 1 96.31 31 HIS B N 1
ATOM 1566 C CA . HIS B 1 31 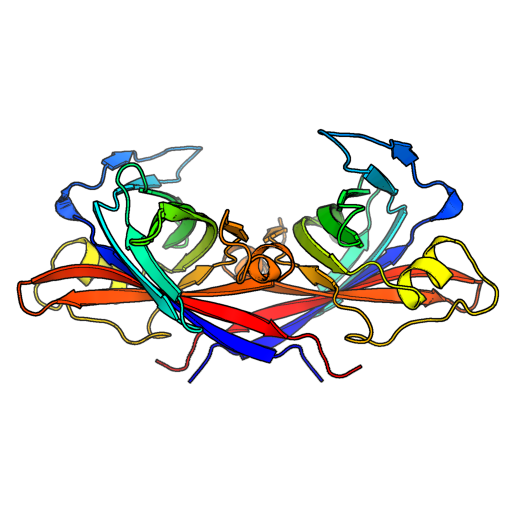? 6.625 -10.797 -18.828 1 96.31 31 HIS B CA 1
ATOM 1567 C C . HIS B 1 31 ? 5.344 -10.164 -18.297 1 96.31 31 HIS B C 1
ATOM 1569 O O . HIS B 1 31 ? 5.172 -10.008 -17.078 1 96.31 31 HIS B O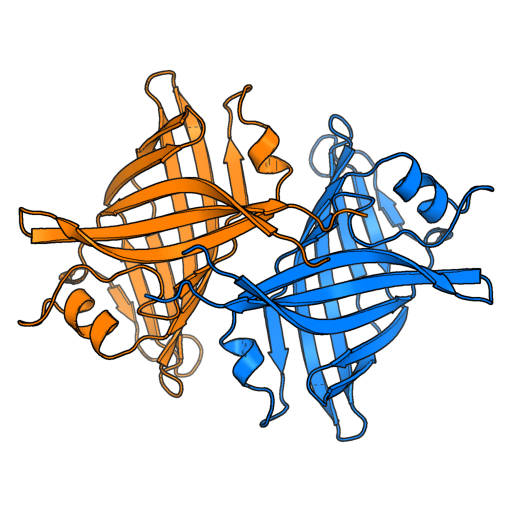 1
ATOM 1575 N N . ARG B 1 32 ? 4.484 -9.766 -19.234 1 97 32 ARG B N 1
ATOM 1576 C CA . ARG B 1 32 ? 3.137 -9.359 -18.844 1 97 32 ARG B CA 1
ATOM 1577 C C . ARG B 1 32 ? 2.199 -10.562 -18.781 1 97 32 ARG B C 1
ATOM 1579 O O . ARG B 1 32 ? 2.084 -11.32 -19.75 1 97 32 ARG B O 1
ATOM 1586 N N . ILE B 1 33 ? 1.671 -10.812 -17.641 1 96.06 33 ILE B N 1
ATOM 1587 C CA . ILE B 1 33 ? 0.642 -11.828 -17.453 1 96.06 33 ILE B CA 1
ATOM 1588 C C . ILE B 1 33 ? -0.686 -11.164 -17.094 1 96.06 33 ILE B C 1
ATOM 1590 O O . ILE B 1 33 ? -0.772 -10.414 -16.125 1 96.06 33 ILE B O 1
ATOM 1594 N N . ILE B 1 34 ? -1.661 -11.414 -17.891 1 96.88 34 ILE B N 1
ATOM 1595 C CA . ILE B 1 34 ? -2.986 -10.859 -17.641 1 96.88 34 ILE B CA 1
ATOM 1596 C C . ILE B 1 34 ? -3.936 -11.977 -17.203 1 96.88 34 ILE B C 1
ATOM 1598 O O . ILE B 1 34 ? -4.289 -12.844 -18.016 1 96.88 34 ILE B O 1
ATOM 1602 N N . ALA B 1 35 ? -4.289 -12.016 -15.953 1 96.88 35 ALA B N 1
ATOM 1603 C CA . ALA B 1 35 ? -5.219 -12.984 -15.375 1 96.88 35 ALA B CA 1
ATOM 1604 C C . ALA B 1 35 ? -6.59 -12.352 -15.141 1 96.88 35 ALA B C 1
ATOM 1606 O O . ALA B 1 35 ? -6.727 -11.445 -14.32 1 96.88 35 ALA B O 1
ATOM 1607 N N . PHE B 1 36 ? -7.582 -12.844 -15.812 1 95.75 36 PHE B N 1
ATOM 1608 C CA . PHE B 1 36 ? -8.914 -12.273 -15.688 1 95.75 36 PHE B CA 1
ATOM 1609 C C . PHE B 1 36 ? -9.633 -12.844 -14.469 1 95.75 36 PHE B C 1
ATOM 1611 O O . PHE B 1 36 ? -9.398 -13.992 -14.086 1 95.75 36 PHE B O 1
ATOM 1618 N N . LEU B 1 37 ? -10.445 -12.117 -13.906 1 96.62 37 LEU B N 1
ATOM 1619 C CA . LEU B 1 37 ? -11.266 -12.5 -12.766 1 96.62 37 LEU B CA 1
ATOM 1620 C C . LEU B 1 37 ? -12.742 -12.562 -13.156 1 96.62 37 LEU B C 1
ATOM 1622 O O . LEU B 1 37 ? -13.297 -11.586 -13.672 1 96.62 37 LEU B O 1
ATOM 1626 N N . THR B 1 38 ? -13.438 -13.633 -12.914 1 94.5 38 THR B N 1
ATOM 1627 C CA . THR B 1 38 ? -14.719 -13.891 -13.578 1 94.5 38 THR B CA 1
ATOM 1628 C C . THR B 1 38 ? -15.875 -13.734 -12.594 1 94.5 38 THR B C 1
ATOM 1630 O O . THR B 1 38 ? -16.906 -13.156 -12.93 1 94.5 38 THR B O 1
ATOM 1633 N N . HIS B 1 39 ? -15.766 -14.344 -11.531 1 97.06 39 HIS B N 1
ATOM 1634 C CA . HIS B 1 39 ? -16.781 -14.305 -10.492 1 97.06 39 HIS B CA 1
ATOM 1635 C C . HIS B 1 39 ? -16.172 -14.508 -9.109 1 97.06 39 HIS B C 1
ATOM 1637 O O . HIS B 1 39 ? -14.984 -14.82 -8.992 1 97.06 39 HIS B O 1
ATOM 1643 N N . GLY B 1 40 ? -17.016 -14.32 -8.031 1 98.06 40 GLY B N 1
ATOM 1644 C CA . GLY B 1 40 ? -16.562 -14.406 -6.652 1 98.06 40 GLY B CA 1
ATOM 1645 C C . GLY B 1 40 ? -17.281 -13.43 -5.734 1 98.06 40 GLY B C 1
ATOM 1646 O O . GLY B 1 40 ? -18.391 -12.992 -6.027 1 98.06 40 GLY B O 1
ATOM 1647 N N . ASN B 1 41 ? -16.625 -13.164 -4.676 1 98.69 41 ASN B N 1
ATOM 1648 C CA . ASN B 1 41 ? -17.297 -12.336 -3.682 1 98.69 41 ASN B CA 1
ATOM 1649 C C . ASN B 1 41 ? -16.312 -11.633 -2.764 1 98.69 41 ASN B C 1
ATOM 1651 O O . ASN B 1 41 ? -15.125 -11.977 -2.75 1 98.69 41 ASN B O 1
ATOM 1655 N N . ILE B 1 42 ? -16.766 -10.648 -2.109 1 98.69 42 ILE B N 1
ATOM 1656 C CA . ILE B 1 42 ? -16.109 -10.031 -0.967 1 98.69 42 ILE B CA 1
ATOM 1657 C C . ILE B 1 42 ? -17.016 -10.125 0.263 1 98.69 42 ILE B C 1
ATOM 1659 O O . ILE B 1 42 ? -18.219 -9.914 0.17 1 98.69 42 ILE B O 1
ATOM 1663 N N . LYS B 1 43 ? -16.406 -10.539 1.359 1 98.56 43 LYS B N 1
ATOM 1664 C CA . LYS B 1 43 ? -17.125 -10.641 2.631 1 98.56 43 LYS B CA 1
ATOM 1665 C C . LYS B 1 43 ? -16.281 -10.078 3.775 1 98.56 43 LYS B C 1
ATOM 1667 O O . LYS B 1 43 ? -15.062 -10.273 3.812 1 98.56 43 LYS B O 1
ATOM 1672 N N . GLY B 1 44 ? -16.969 -9.453 4.797 1 98.25 44 GLY B N 1
ATOM 1673 C CA . GLY B 1 44 ? -16.297 -9.008 6.008 1 98.25 44 GLY B CA 1
ATOM 1674 C C . GLY B 1 44 ? -16.891 -7.723 6.57 1 98.25 44 GLY B C 1
ATOM 1675 O O . GLY B 1 44 ? -17.453 -6.918 5.832 1 98.25 44 GLY B O 1
ATOM 1676 N N . SER B 1 45 ? -16.75 -7.516 7.887 1 97.25 45 SER B N 1
ATOM 1677 C CA . SER B 1 45 ? -17.188 -6.316 8.594 1 97.25 45 SER B CA 1
ATOM 1678 C C . SER B 1 45 ? -18.672 -6.055 8.367 1 97.25 45 SER B C 1
ATOM 1680 O O . SER B 1 45 ? -19.094 -4.906 8.242 1 97.25 45 SER B O 1
ATOM 1682 N N . GLY B 1 46 ? -19.453 -7.094 8.164 1 95.44 46 GLY B N 1
ATOM 1683 C CA . GLY B 1 46 ? -20.875 -6.977 7.957 1 95.44 46 GLY B CA 1
ATOM 1684 C C . GLY B 1 46 ? -21.25 -6.703 6.512 1 95.44 46 GLY B C 1
ATOM 1685 O O . GLY B 1 46 ? -22.422 -6.434 6.207 1 95.44 46 GLY B O 1
ATOM 1686 N N . PHE B 1 47 ? -20.266 -6.699 5.566 1 95.38 47 PHE B N 1
ATOM 1687 C CA . PHE B 1 47 ? -20.484 -6.418 4.152 1 95.38 47 PHE B CA 1
ATOM 1688 C C . PHE B 1 47 ? -20.328 -7.684 3.316 1 95.38 47 PHE B C 1
ATOM 1690 O O . PHE B 1 47 ? -19.484 -8.531 3.617 1 95.38 47 PHE B O 1
ATOM 1697 N N . GLU B 1 48 ? -21.188 -7.836 2.361 1 98 48 GLU B N 1
ATOM 1698 C CA . GLU B 1 48 ? -21.062 -8.891 1.362 1 98 48 GLU B CA 1
ATOM 1699 C C . GLU B 1 48 ? -21.484 -8.398 -0.018 1 98 48 GLU B C 1
ATOM 1701 O O . GLU B 1 48 ? -22.484 -7.672 -0.147 1 98 48 GLU B O 1
ATOM 1706 N N . ALA B 1 49 ? -20.781 -8.766 -1.024 1 98.56 49 ALA B N 1
ATOM 1707 C CA . ALA B 1 49 ? -21.094 -8.383 -2.4 1 98.56 49 ALA B CA 1
ATOM 1708 C C . ALA B 1 49 ? -20.484 -9.375 -3.393 1 98.56 49 ALA B C 1
ATOM 1710 O O . ALA B 1 49 ? -19.625 -10.18 -3.027 1 98.56 49 ALA B O 1
ATOM 1711 N N . GLU B 1 50 ? -20.906 -9.242 -4.629 1 98.69 50 GLU B N 1
ATOM 1712 C CA . GLU B 1 50 ? -20.453 -10.141 -5.688 1 98.69 50 GLU B CA 1
ATOM 1713 C C . GLU B 1 50 ? -19.531 -9.414 -6.668 1 98.69 50 GLU B C 1
ATOM 1715 O O . GLU B 1 50 ? -19.766 -8.25 -7 1 98.69 50 GLU B O 1
ATOM 1720 N N . LEU B 1 51 ? -18.547 -10.211 -7.102 1 98.5 51 LEU B N 1
ATOM 1721 C CA . LEU B 1 51 ? -17.656 -9.68 -8.133 1 98.5 51 LEU B CA 1
ATOM 1722 C C . LEU B 1 51 ? -18.406 -9.438 -9.43 1 98.5 51 LEU B C 1
ATOM 1724 O O . LEU B 1 51 ? -19.188 -10.289 -9.867 1 98.5 51 LEU B O 1
ATOM 1728 N N . GLN B 1 52 ? -18.234 -8.242 -10 1 96.56 52 GLN B N 1
ATOM 1729 C CA . GLN B 1 52 ? -18.781 -7.898 -11.305 1 96.56 52 GLN B CA 1
ATOM 1730 C C . GLN B 1 52 ? -17.75 -8.109 -12.406 1 96.56 52 GLN B C 1
ATOM 1732 O O . GLN B 1 52 ? -16.547 -8.07 -12.156 1 96.56 52 GLN B O 1
ATOM 1737 N N . PRO B 1 53 ? -18.219 -8.367 -13.617 1 91.06 53 PRO B N 1
ATOM 1738 C CA . PRO B 1 53 ? -17.281 -8.602 -14.711 1 91.06 53 PRO B CA 1
ATOM 1739 C C . PRO B 1 53 ? -16.375 -7.398 -14.977 1 91.06 53 PRO B C 1
ATOM 1741 O O . PRO B 1 53 ? -16.703 -6.273 -14.594 1 91.06 53 PRO B O 1
ATOM 1744 N N . GLY B 1 54 ? -15.195 -7.699 -15.719 1 88.38 54 GLY B N 1
ATOM 1745 C CA . GLY B 1 54 ? -14.344 -6.637 -16.234 1 88.38 54 GLY B CA 1
ATOM 1746 C C . GLY B 1 54 ? -13.086 -6.426 -15.406 1 88.38 54 GLY B C 1
ATOM 1747 O O . GLY B 1 54 ? -12.297 -5.527 -15.695 1 88.38 54 GLY B O 1
ATOM 1748 N N . GLY B 1 55 ? -12.781 -7.254 -14.406 1 93.69 55 GLY B N 1
ATOM 1749 C CA . GLY B 1 55 ? -11.586 -7.102 -13.602 1 93.69 55 GLY B CA 1
ATOM 1750 C C . GLY B 1 55 ? -10.492 -8.086 -13.961 1 93.69 55 GLY B C 1
ATOM 1751 O O . GLY B 1 55 ? -10.773 -9.18 -14.453 1 93.69 55 GLY B O 1
ATOM 1752 N N . ALA B 1 56 ? -9.211 -7.66 -13.719 1 96.75 56 ALA B N 1
ATOM 1753 C CA . ALA B 1 56 ? -8.062 -8.508 -14.008 1 96.75 56 ALA B CA 1
ATOM 1754 C C . ALA B 1 56 ? -6.863 -8.109 -13.148 1 96.75 56 ALA B C 1
ATOM 1756 O O . ALA B 1 56 ? -6.91 -7.117 -12.422 1 96.75 56 ALA B O 1
ATOM 1757 N N . ASP B 1 57 ? -5.879 -8.914 -13.148 1 98.25 57 ASP B N 1
ATOM 1758 C CA . ASP B 1 57 ? -4.52 -8.617 -12.695 1 98.25 57 ASP B CA 1
ATOM 1759 C C . ASP B 1 57 ? -3.555 -8.539 -13.875 1 98.25 57 ASP B C 1
ATOM 1761 O O . ASP B 1 57 ? -3.379 -9.516 -14.609 1 98.25 57 ASP B O 1
ATOM 1765 N N . TRP B 1 58 ? -2.996 -7.406 -14.109 1 98 58 TRP B N 1
ATOM 1766 C CA . TRP B 1 58 ? -1.981 -7.211 -15.141 1 98 58 TRP B CA 1
ATOM 1767 C C . TRP B 1 58 ? -0.58 -7.312 -14.547 1 98 58 TRP B C 1
ATOM 1769 O O . TRP B 1 58 ? 0.146 -6.32 -14.484 1 98 58 TRP B O 1
ATOM 1779 N N . ILE B 1 59 ? -0.128 -8.477 -14.258 1 98.12 59 ILE B N 1
ATOM 1780 C CA . ILE B 1 59 ? 1.123 -8.75 -13.562 1 98.12 59 ILE B CA 1
ATOM 1781 C C . ILE B 1 59 ? 2.305 -8.453 -14.484 1 98.12 59 ILE B C 1
ATOM 1783 O O . ILE B 1 59 ? 2.301 -8.852 -15.648 1 98.12 59 ILE B O 1
ATOM 1787 N N . LEU B 1 60 ? 3.229 -7.695 -14.031 1 97.88 60 LEU B N 1
ATOM 1788 C CA . LEU B 1 60 ? 4.535 -7.59 -14.672 1 97.88 60 LEU B CA 1
ATOM 1789 C C . LEU B 1 60 ? 5.574 -8.422 -13.922 1 97.88 60 LEU B C 1
ATOM 1791 O O . LEU B 1 60 ? 5.957 -8.078 -12.805 1 97.88 60 LEU B O 1
ATOM 1795 N N . ARG B 1 61 ? 6.027 -9.484 -14.477 1 97.62 61 ARG B N 1
ATOM 1796 C CA . ARG B 1 61 ? 6.969 -10.406 -13.852 1 97.62 61 ARG B CA 1
ATOM 1797 C C . ARG B 1 61 ? 8.391 -10.141 -14.32 1 97.62 61 ARG B C 1
ATOM 1799 O O . ARG B 1 61 ? 8.664 -10.117 -15.523 1 97.62 61 ARG B O 1
ATOM 1806 N N . ASP B 1 62 ? 9.297 -9.938 -13.414 1 96.69 62 ASP B N 1
ATOM 1807 C CA . ASP B 1 62 ? 10.734 -9.961 -13.672 1 96.69 62 ASP B CA 1
ATOM 1808 C C . ASP B 1 62 ? 11.266 -11.391 -13.703 1 96.69 62 ASP B C 1
ATOM 1810 O O . ASP B 1 62 ? 11.328 -12.062 -12.672 1 96.69 62 ASP B O 1
ATOM 1814 N N . PRO B 1 63 ? 11.703 -11.859 -14.836 1 94.38 63 PRO B N 1
ATOM 1815 C CA . PRO B 1 63 ? 12.102 -13.266 -14.93 1 94.38 63 PRO B CA 1
ATOM 1816 C C . PRO B 1 63 ? 13.422 -13.547 -14.211 1 94.38 63 PRO B C 1
ATOM 1818 O O . PRO B 1 63 ? 13.727 -14.711 -13.914 1 94.38 63 PRO B O 1
ATOM 1821 N N . GLU B 1 64 ? 14.211 -12.555 -14.047 1 93.88 64 GLU B N 1
ATOM 1822 C CA . GLU B 1 64 ? 15.484 -12.766 -13.367 1 93.88 64 GLU B CA 1
ATOM 1823 C C . GLU B 1 64 ? 15.281 -13.117 -11.898 1 93.88 64 GLU B C 1
ATOM 1825 O O . GLU B 1 64 ? 15.961 -13.992 -11.359 1 93.88 64 GLU B O 1
ATOM 1830 N N . THR B 1 65 ? 14.359 -12.469 -11.266 1 95.75 65 THR B N 1
ATOM 1831 C CA . THR B 1 65 ? 14.141 -12.688 -9.844 1 95.75 65 THR B CA 1
ATOM 1832 C C . THR B 1 65 ? 12.867 -13.492 -9.602 1 95.75 65 THR B C 1
ATOM 1834 O O . THR B 1 65 ? 12.594 -13.914 -8.477 1 95.75 65 THR B O 1
ATOM 1837 N N . ASN B 1 66 ? 12.039 -13.68 -10.648 1 97 66 ASN B N 1
ATOM 1838 C CA . ASN B 1 66 ? 10.727 -14.297 -10.586 1 97 66 ASN B CA 1
ATOM 1839 C C . ASN B 1 66 ? 9.789 -13.539 -9.648 1 97 66 ASN B C 1
ATOM 1841 O O . ASN B 1 66 ? 9.016 -14.148 -8.906 1 97 66 ASN B O 1
ATOM 1845 N N . THR B 1 67 ? 10 -12.273 -9.617 1 98 67 THR B N 1
ATOM 1846 C CA . THR B 1 67 ? 9.117 -11.383 -8.875 1 98 67 THR B CA 1
ATOM 1847 C C . THR B 1 67 ? 8.023 -10.812 -9.781 1 98 67 THR B C 1
ATOM 1849 O O . THR B 1 67 ? 8.32 -10.266 -10.844 1 98 67 THR B O 1
ATOM 1852 N N . GLY B 1 68 ? 6.805 -11.016 -9.383 1 98.06 68 GLY B N 1
ATOM 1853 C CA . GLY B 1 68 ? 5.68 -10.383 -10.047 1 98.06 68 GLY B CA 1
ATOM 1854 C C . GLY B 1 68 ? 5.238 -9.094 -9.375 1 98.06 68 GLY B C 1
ATOM 1855 O O . GLY B 1 68 ? 5.09 -9.047 -8.156 1 98.06 68 GLY B O 1
ATOM 1856 N N . HIS B 1 69 ? 5.035 -8.07 -10.094 1 98.25 69 HIS B N 1
ATOM 1857 C CA . HIS B 1 69 ? 4.43 -6.828 -9.633 1 98.25 69 HIS B CA 1
ATOM 1858 C C . HIS B 1 69 ? 2.971 -6.734 -10.062 1 98.25 69 HIS B C 1
ATOM 1860 O O . HIS B 1 69 ? 2.67 -6.711 -11.258 1 98.25 69 HIS B O 1
ATOM 1866 N N . LEU B 1 70 ? 2.143 -6.664 -9.078 1 98.62 70 LEU B N 1
ATOM 1867 C CA . LEU B 1 70 ? 0.704 -6.746 -9.305 1 98.62 70 LEU B CA 1
ATOM 1868 C C . LEU B 1 70 ? 0.154 -5.414 -9.797 1 98.62 70 LEU B C 1
ATOM 1870 O O . LEU B 1 70 ? 0.707 -4.355 -9.484 1 98.62 70 LEU B O 1
ATOM 1874 N N . ASP B 1 71 ? -0.861 -5.477 -10.539 1 98.19 71 ASP B N 1
ATOM 1875 C CA . ASP B 1 71 ? -1.735 -4.391 -10.969 1 98.19 71 ASP B CA 1
ATOM 1876 C C . ASP B 1 71 ? -3.176 -4.871 -11.125 1 98.19 71 ASP B C 1
ATOM 1878 O O . ASP B 1 71 ? -3.555 -5.371 -12.188 1 98.19 71 ASP B O 1
ATOM 1882 N N . VAL B 1 72 ? -3.959 -4.738 -10.109 1 98.5 72 VAL B N 1
ATOM 1883 C CA . VAL B 1 72 ? -5.277 -5.363 -10.062 1 98.5 72 VAL B CA 1
ATOM 1884 C C . VAL B 1 72 ? -6.359 -4.285 -10 1 98.5 72 VAL B C 1
ATOM 1886 O O . VAL B 1 72 ? -6.223 -3.307 -9.258 1 98.5 72 VAL B O 1
ATOM 1889 N N . ARG B 1 73 ? -7.395 -4.402 -10.773 1 98 73 ARG B N 1
ATOM 1890 C CA . ARG B 1 73 ? -8.648 -3.662 -10.656 1 98 73 ARG B CA 1
ATOM 1891 C C . ARG B 1 73 ? -9.844 -4.602 -10.68 1 98 73 ARG B C 1
ATOM 1893 O O . ARG B 1 73 ? -9.938 -5.473 -11.547 1 98 73 ARG B O 1
ATOM 1900 N N . VAL B 1 74 ? -10.703 -4.375 -9.711 1 98.12 74 VAL B N 1
ATOM 1901 C CA . VAL B 1 74 ? -11.906 -5.191 -9.609 1 98.12 74 VAL B CA 1
ATOM 1902 C C . VAL B 1 74 ? -13.039 -4.371 -9.008 1 98.12 74 VAL B C 1
ATOM 1904 O O . VAL B 1 74 ? -12.805 -3.314 -8.414 1 98.12 74 VAL B O 1
ATOM 1907 N N . GLN B 1 75 ? -14.219 -4.832 -9.227 1 97.88 75 GLN B N 1
ATOM 1908 C CA . GLN B 1 75 ? -15.406 -4.168 -8.695 1 97.88 75 GLN B CA 1
ATOM 1909 C C . GLN B 1 75 ? -16.438 -5.18 -8.219 1 97.88 75 GLN B C 1
ATOM 1911 O O . GLN B 1 75 ? -16.594 -6.25 -8.812 1 97.88 75 GLN B O 1
ATOM 1916 N N . PHE B 1 76 ? -17.094 -4.812 -7.148 1 98.38 76 PHE B N 1
ATOM 1917 C CA . PHE B 1 76 ? -18.125 -5.625 -6.523 1 98.38 76 PHE B CA 1
ATOM 1918 C C . PHE B 1 76 ? -19.422 -4.832 -6.375 1 98.38 76 PHE B C 1
ATOM 1920 O O . PHE B 1 76 ? -19.391 -3.602 -6.273 1 98.38 76 PHE B O 1
ATOM 1927 N N . ARG B 1 77 ? -20.547 -5.574 -6.352 1 97.88 77 ARG B N 1
ATOM 1928 C CA . ARG B 1 77 ? -21.859 -4.961 -6.113 1 97.88 77 ARG B CA 1
ATOM 1929 C C . ARG B 1 77 ? -22.719 -5.844 -5.219 1 97.88 77 ARG B C 1
ATOM 1931 O O . ARG B 1 77 ? -22.766 -7.062 -5.402 1 97.88 77 ARG B O 1
ATOM 1938 N N . ASN B 1 78 ? -23.281 -5.199 -4.129 1 97.81 78 ASN B N 1
ATOM 1939 C CA . ASN B 1 78 ? -24.141 -5.984 -3.252 1 97.81 78 ASN B CA 1
ATOM 1940 C C . ASN B 1 78 ? -25.594 -5.965 -3.73 1 97.81 78 ASN B C 1
ATOM 1942 O O . ASN B 1 78 ? -25.891 -5.375 -4.77 1 97.81 78 ASN B O 1
ATOM 1946 N N . SER B 1 79 ? -26.469 -6.68 -3.006 1 96.75 79 SER B N 1
ATOM 1947 C CA . SER B 1 79 ? -27.859 -6.871 -3.416 1 96.75 79 SER B CA 1
ATOM 1948 C C . SER B 1 79 ? -28.641 -5.559 -3.379 1 96.75 79 SER B C 1
ATOM 1950 O O . SER B 1 79 ? -29.656 -5.418 -4.051 1 96.75 79 SER B O 1
ATOM 1952 N N . GLU B 1 80 ? -28.156 -4.602 -2.566 1 97.38 80 GLU B N 1
ATOM 1953 C CA . GLU B 1 80 ? -28.828 -3.314 -2.445 1 97.38 80 GLU B CA 1
ATOM 1954 C C . GLU B 1 80 ? -28.344 -2.334 -3.508 1 97.38 80 GLU B C 1
ATOM 1956 O O . GLU B 1 80 ? -28.812 -1.196 -3.572 1 97.38 80 GLU B O 1
ATOM 1961 N N . GLY B 1 81 ? -27.359 -2.688 -4.258 1 97.31 81 GLY B N 1
ATOM 1962 C CA . GLY B 1 81 ? -26.891 -1.875 -5.367 1 97.31 81 GLY B CA 1
ATOM 1963 C C . GLY B 1 81 ? -25.688 -1.037 -5.023 1 97.31 81 GLY B C 1
ATOM 1964 O O . GLY B 1 81 ? -25.172 -0.3 -5.867 1 97.31 81 GLY B O 1
ATOM 1965 N N . HIS B 1 82 ? -25.156 -1.146 -3.805 1 97.19 82 HIS B N 1
ATOM 1966 C CA . HIS B 1 82 ? -23.938 -0.436 -3.439 1 97.19 82 HIS B CA 1
ATOM 1967 C C . HIS B 1 82 ? -22.703 -1.156 -3.969 1 97.19 82 HIS B C 1
ATOM 1969 O O . HIS B 1 82 ? -22.641 -2.389 -3.949 1 97.19 82 HIS B O 1
ATOM 1975 N N . SER B 1 83 ? -21.703 -0.39 -4.383 1 96.88 83 SER B N 1
ATOM 1976 C CA . SER B 1 83 ? -20.547 -0.974 -5.051 1 96.88 83 SER B CA 1
ATOM 1977 C C . SER B 1 83 ? -19.266 -0.662 -4.293 1 96.88 83 SER B C 1
ATOM 1979 O O . SER B 1 83 ? -19.188 0.328 -3.562 1 96.88 83 SER B O 1
ATOM 1981 N N . PHE B 1 84 ? -18.297 -1.566 -4.383 1 97.38 84 PHE B N 1
ATOM 1982 C CA . PHE B 1 84 ? -16.891 -1.364 -4.059 1 97.38 84 PHE B CA 1
ATOM 1983 C C . PHE B 1 84 ? -16.031 -1.413 -5.32 1 97.38 84 PHE B C 1
ATOM 1985 O O . PHE B 1 84 ? -16.156 -2.344 -6.121 1 97.38 84 PHE B O 1
ATOM 1992 N N . TYR B 1 85 ? -15.336 -0.367 -5.605 1 98.38 85 TYR B N 1
ATOM 1993 C CA . TYR B 1 85 ? -14.203 -0.416 -6.527 1 98.38 85 TYR B CA 1
ATOM 1994 C C . TYR B 1 85 ? -12.891 -0.571 -5.777 1 98.38 85 TYR B C 1
ATOM 1996 O O . TYR B 1 85 ? -12.617 0.169 -4.828 1 98.38 85 TYR B O 1
ATOM 2004 N N . ILE B 1 86 ? -12.086 -1.606 -6.16 1 98.38 86 ILE B N 1
ATOM 2005 C CA . ILE B 1 86 ? -10.828 -1.9 -5.48 1 98.38 86 ILE B CA 1
ATOM 2006 C C . ILE B 1 86 ? -9.703 -1.991 -6.504 1 98.38 86 ILE B C 1
ATOM 2008 O O . ILE B 1 86 ? -9.82 -2.697 -7.508 1 98.38 86 ILE B O 1
ATOM 2012 N N . TYR B 1 87 ? -8.648 -1.278 -6.301 1 98.12 87 TYR B N 1
ATOM 2013 C CA . TYR B 1 87 ? -7.434 -1.426 -7.098 1 98.12 87 TYR B CA 1
ATOM 2014 C C . TYR B 1 87 ? -6.203 -1.529 -6.207 1 98.12 87 TYR B C 1
ATOM 2016 O O . TYR B 1 87 ? -6.16 -0.939 -5.125 1 98.12 87 TYR B O 1
ATOM 2024 N N . PHE B 1 88 ? -5.242 -2.328 -6.66 1 98.25 88 PHE B N 1
ATOM 2025 C CA . PHE B 1 88 ? -4.051 -2.438 -5.82 1 98.25 88 PHE B CA 1
ATOM 2026 C C . PHE B 1 88 ? -2.848 -2.877 -6.648 1 98.25 88 PHE B C 1
ATOM 2028 O O . PHE B 1 88 ? -2.994 -3.602 -7.633 1 98.25 88 PHE B O 1
ATOM 2035 N N . GLN B 1 89 ? -1.757 -2.348 -6.238 1 98.12 89 GLN B N 1
ATOM 2036 C CA . GLN B 1 89 ? -0.454 -2.912 -6.57 1 98.12 89 GLN B CA 1
ATOM 2037 C C . GLN B 1 89 ? 0.041 -3.844 -5.469 1 98.12 89 GLN B C 1
ATOM 2039 O O . GLN B 1 89 ? -0.573 -3.934 -4.402 1 98.12 89 GLN B O 1
ATOM 2044 N N . GLY B 1 90 ? 1.093 -4.551 -5.703 1 98.5 90 GLY B N 1
ATOM 2045 C CA . GLY B 1 90 ? 1.692 -5.461 -4.738 1 98.5 90 GLY B CA 1
ATOM 2046 C C . GLY B 1 90 ? 2.84 -6.27 -5.312 1 98.5 90 GLY B C 1
ATOM 2047 O O . GLY B 1 90 ? 3.303 -6 -6.422 1 98.5 90 GLY B O 1
ATOM 2048 N N . VAL B 1 91 ? 3.332 -7.176 -4.473 1 98.69 91 VAL B N 1
ATOM 2049 C CA . VAL B 1 91 ? 4.492 -7.98 -4.844 1 98.69 91 VAL B CA 1
ATOM 2050 C C . VAL B 1 91 ? 4.168 -9.461 -4.668 1 98.69 91 VAL B C 1
ATOM 2052 O O . VAL B 1 91 ? 3.582 -9.859 -3.658 1 98.69 91 VAL B O 1
ATOM 2055 N N . LEU B 1 92 ? 4.551 -10.195 -5.656 1 98.56 92 LEU B N 1
ATOM 2056 C CA . LEU B 1 92 ? 4.359 -11.641 -5.695 1 98.56 92 LEU B CA 1
ATOM 2057 C C . LEU B 1 92 ? 5.68 -12.352 -5.977 1 98.56 92 LEU B C 1
ATOM 2059 O O . LEU B 1 92 ? 6.328 -12.086 -6.992 1 98.56 92 LEU B O 1
ATOM 2063 N N . GLN B 1 93 ? 6.102 -13.203 -5.078 1 98.06 93 GLN B N 1
ATOM 2064 C CA . GLN B 1 93 ? 7.164 -14.141 -5.426 1 98.06 93 GLN B CA 1
ATOM 2065 C C . GLN B 1 93 ? 6.602 -15.375 -6.129 1 98.06 93 GLN B C 1
ATOM 2067 O O . GLN B 1 93 ? 5.883 -16.172 -5.52 1 98.06 93 GLN B O 1
ATOM 2072 N N . ILE B 1 94 ? 6.961 -15.523 -7.359 1 97.19 94 ILE B N 1
ATOM 2073 C CA . ILE B 1 94 ? 6.512 -16.672 -8.141 1 97.19 94 ILE B CA 1
ATOM 2074 C C . ILE B 1 94 ? 7.438 -17.859 -7.895 1 97.19 94 ILE B C 1
ATOM 2076 O O . ILE B 1 94 ? 8.438 -18.031 -8.594 1 97.19 94 ILE B O 1
ATOM 2080 N N . ASP B 1 95 ? 7.07 -18.688 -6.969 1 97.25 95 ASP B N 1
ATOM 2081 C CA . ASP B 1 95 ? 7.855 -19.875 -6.645 1 97.25 95 ASP B CA 1
ATOM 2082 C C . ASP B 1 95 ? 7.203 -21.125 -7.211 1 97.25 95 ASP B C 1
ATOM 2084 O O . ASP B 1 95 ? 6.223 -21.047 -7.953 1 97.25 95 ASP B O 1
ATOM 2088 N N . ASP B 1 96 ? 7.766 -22.297 -6.871 1 96.75 96 ASP B N 1
ATOM 2089 C CA . ASP B 1 96 ? 7.312 -23.547 -7.465 1 96.75 96 ASP B CA 1
ATOM 2090 C C . ASP B 1 96 ? 5.867 -23.844 -7.07 1 96.75 96 ASP B C 1
ATOM 2092 O O . ASP B 1 96 ? 5.09 -24.344 -7.887 1 96.75 96 ASP B O 1
ATOM 2096 N N . LYS B 1 97 ? 5.523 -23.578 -5.793 1 96.94 97 LYS B N 1
ATOM 2097 C CA . LYS B 1 97 ? 4.168 -23.859 -5.332 1 96.94 97 LYS B CA 1
ATOM 2098 C C . LYS B 1 97 ? 3.143 -23.016 -6.09 1 96.94 97 LYS B C 1
ATOM 2100 O O . LYS B 1 97 ? 2.088 -23.516 -6.48 1 96.94 97 LYS B O 1
ATOM 2105 N N . TRP B 1 98 ? 3.451 -21.75 -6.25 1 97.06 98 TRP B N 1
ATOM 2106 C CA . TRP B 1 98 ? 2.576 -20.844 -7 1 97.06 98 TRP B CA 1
ATOM 2107 C C . TRP B 1 98 ? 2.412 -21.328 -8.438 1 97.06 98 TRP B C 1
ATOM 2109 O O . TRP B 1 98 ? 1.296 -21.391 -8.961 1 97.06 98 TRP B O 1
ATOM 2119 N N . MET B 1 99 ? 3.531 -21.734 -9.07 1 96.06 99 MET B N 1
ATOM 2120 C CA . MET B 1 99 ? 3.523 -22.141 -10.477 1 96.06 99 MET B CA 1
ATOM 2121 C C . MET B 1 99 ? 2.74 -23.438 -10.656 1 96.06 99 MET B C 1
ATOM 2123 O O . MET B 1 99 ? 2.084 -23.641 -11.68 1 96.06 99 MET B O 1
ATOM 2127 N N . GLU B 1 100 ? 2.84 -24.312 -9.672 1 96.75 100 GLU B N 1
ATOM 2128 C CA . GLU B 1 100 ? 2.113 -25.578 -9.727 1 96.75 100 GLU B CA 1
ATOM 2129 C C . GLU B 1 100 ? 0.613 -25.344 -9.883 1 96.75 100 GLU B C 1
ATOM 2131 O O . GLU B 1 100 ? -0.035 -25.984 -10.711 1 96.75 100 GLU B O 1
ATOM 2136 N N . VAL B 1 101 ? 0.115 -24.438 -9.141 1 97.31 101 VAL B N 1
ATOM 2137 C CA . VAL B 1 101 ? -1.314 -24.141 -9.211 1 97.31 101 VAL B CA 1
ATOM 2138 C C . VAL B 1 101 ? -1.629 -23.422 -10.516 1 97.31 101 VAL B C 1
ATOM 2140 O O . VAL B 1 101 ? -2.586 -23.766 -11.211 1 97.31 101 VAL B O 1
ATOM 2143 N N . PHE B 1 102 ? -0.869 -22.438 -10.914 1 96.38 102 PHE B N 1
ATOM 2144 C CA . PHE B 1 102 ? -1.09 -21.594 -12.094 1 96.38 102 PHE B CA 1
ATOM 2145 C C . PHE B 1 102 ? -1.152 -22.453 -13.359 1 96.38 102 PHE B C 1
ATOM 2147 O O . PHE B 1 102 ? -1.96 -22.188 -14.25 1 96.38 102 PHE B O 1
ATOM 2154 N N . THR B 1 103 ? -0.356 -23.5 -13.367 1 95.38 103 THR B N 1
ATOM 2155 C CA . THR B 1 103 ? -0.262 -24.312 -14.57 1 95.38 103 THR B CA 1
ATOM 2156 C C . THR B 1 103 ? -1.15 -25.547 -14.469 1 95.38 103 THR B C 1
ATOM 2158 O O . THR B 1 103 ? -1.218 -26.359 -15.398 1 95.38 103 THR B O 1
ATOM 2161 N N . GLY B 1 104 ? -1.751 -25.734 -13.359 1 95.62 104 GLY B N 1
ATOM 2162 C CA . GLY B 1 104 ? -2.564 -26.906 -13.148 1 95.62 104 GLY B CA 1
ATOM 2163 C C . GLY B 1 104 ? -1.748 -28.188 -13.039 1 95.62 104 GLY B C 1
ATOM 2164 O O . GLY B 1 104 ? -2.098 -29.203 -13.633 1 95.62 104 GLY B O 1
ATOM 2165 N N . GLY B 1 105 ? -0.667 -28.125 -12.352 1 95.56 105 GLY B N 1
ATOM 2166 C CA . GLY B 1 105 ? 0.196 -29.281 -12.172 1 95.56 105 GLY B CA 1
ATOM 2167 C C . GLY B 1 105 ? -0.378 -30.312 -11.219 1 95.56 105 GLY B C 1
ATOM 2168 O O . GLY B 1 105 ? -1.334 -30.031 -10.492 1 95.56 105 GLY B O 1
ATOM 2169 N N . PRO B 1 106 ? 0.141 -31.516 -11.18 1 95.75 106 PRO B N 1
ATOM 2170 C CA . PRO B 1 106 ? -0.416 -32.625 -10.406 1 95.75 106 PRO B CA 1
ATOM 2171 C C . PRO B 1 106 ? -0.361 -32.375 -8.898 1 95.75 106 PRO B C 1
ATOM 2173 O O . PRO B 1 106 ? -1.075 -33.062 -8.141 1 95.75 106 PRO B O 1
ATOM 2176 N N . LYS B 1 107 ? 0.452 -31.5 -8.477 1 96.62 107 LYS B N 1
ATOM 2177 C CA . LYS B 1 107 ? 0.572 -31.219 -7.047 1 96.62 107 LYS B CA 1
ATOM 2178 C C . LYS B 1 107 ? -0.185 -29.953 -6.66 1 96.62 107 LYS B C 1
ATOM 2180 O O . LYS B 1 107 ? -0.025 -29.438 -5.551 1 96.62 107 LYS B O 1
ATOM 2185 N N . ALA B 1 108 ? -0.895 -29.406 -7.52 1 97.38 108 ALA B N 1
ATOM 2186 C CA . ALA B 1 108 ? -1.686 -28.219 -7.25 1 97.38 108 ALA B CA 1
ATOM 2187 C C . ALA B 1 108 ? -2.607 -28.422 -6.051 1 97.38 108 ALA B C 1
ATOM 2189 O O . ALA B 1 108 ? -3.264 -29.453 -5.938 1 97.38 108 ALA B O 1
ATOM 2190 N N . ARG B 1 109 ? -2.607 -27.516 -5.188 1 97.81 109 ARG B N 1
ATOM 2191 C CA . ARG B 1 109 ? -3.43 -27.516 -3.982 1 97.81 109 ARG B CA 1
ATOM 2192 C C . ARG B 1 109 ? -3.676 -26.094 -3.484 1 97.81 109 ARG B C 1
ATOM 2194 O O . ARG B 1 109 ? -2.99 -25.156 -3.9 1 97.81 109 ARG B O 1
ATOM 2201 N N . THR B 1 110 ? -4.668 -25.969 -2.672 1 98.25 110 THR B N 1
ATOM 2202 C CA . THR B 1 110 ? -4.824 -24.703 -1.965 1 98.25 110 THR B CA 1
ATOM 2203 C C . THR B 1 110 ? -3.582 -24.391 -1.13 1 98.25 110 THR B C 1
ATOM 2205 O O . THR B 1 110 ? -3.035 -25.281 -0.471 1 98.25 110 THR B O 1
ATOM 2208 N N . LEU B 1 111 ? -3.119 -23.188 -1.216 1 97.44 111 LEU B N 1
ATOM 2209 C CA . LEU B 1 111 ? -2.012 -22.75 -0.368 1 97.44 111 LEU B CA 1
ATOM 2210 C C . LEU B 1 111 ? -2.527 -22.078 0.896 1 97.44 111 LEU B C 1
ATOM 2212 O O . LEU B 1 111 ? -3.596 -21.469 0.885 1 97.44 111 LEU B O 1
ATOM 2216 N N . GLU B 1 112 ? -1.761 -22.188 1.969 1 96.94 112 GLU B N 1
ATOM 2217 C CA . GLU B 1 112 ? -2.029 -21.359 3.145 1 96.94 112 GLU B CA 1
ATOM 2218 C C . GLU B 1 112 ? -1.564 -19.922 2.932 1 96.94 112 GLU B C 1
ATOM 2220 O O . GLU B 1 112 ? -0.616 -19.688 2.186 1 96.94 112 GLU B O 1
ATOM 2225 N N . PHE B 1 113 ? -2.236 -19 3.584 1 97.19 113 PHE B N 1
ATOM 2226 C CA . PHE B 1 113 ? -1.683 -17.656 3.6 1 97.19 113 PHE B CA 1
ATOM 2227 C C . PHE B 1 113 ? -0.259 -17.656 4.141 1 97.19 113 PHE B C 1
ATOM 2229 O O . PHE B 1 113 ? 0.025 -18.312 5.148 1 97.19 113 PHE B O 1
ATOM 2236 N N . GLY B 1 114 ? 0.623 -17 3.445 1 95.94 114 GLY B N 1
ATOM 2237 C CA . GLY B 1 114 ? 2 -16.906 3.904 1 95.94 114 GLY B CA 1
ATOM 2238 C C . GLY B 1 114 ? 2.902 -17.969 3.301 1 95.94 114 GLY B C 1
ATOM 2239 O O . GLY B 1 114 ? 4.125 -17.906 3.461 1 95.94 114 GLY B O 1
ATOM 2240 N N . GLU B 1 115 ? 2.393 -18.922 2.684 1 95 115 GLU B N 1
ATOM 2241 C CA . GLU B 1 115 ? 3.189 -19.969 2.066 1 95 115 GLU B CA 1
ATOM 2242 C C . GLU B 1 115 ? 4.008 -19.438 0.897 1 95 115 GLU B C 1
ATOM 2244 O O . GLU B 1 115 ? 5.055 -19.984 0.558 1 95 115 GLU B O 1
ATOM 2249 N N . ASN B 1 116 ? 3.535 -18.484 0.257 1 93.44 116 ASN B N 1
ATOM 2250 C CA . ASN B 1 116 ? 4.25 -17.672 -0.722 1 93.44 116 ASN B CA 1
ATOM 2251 C C . ASN B 1 116 ? 4.172 -16.188 -0.383 1 93.44 116 ASN B C 1
ATOM 2253 O O . ASN B 1 116 ? 3.242 -15.742 0.293 1 93.44 116 ASN B O 1
ATOM 2257 N N . TYR B 1 117 ? 5.246 -15.469 -0.7 1 97.44 117 TYR B N 1
ATOM 2258 C CA . TYR B 1 117 ? 5.195 -14.023 -0.508 1 97.44 117 TYR B CA 1
ATOM 2259 C C . TYR B 1 117 ? 4.301 -13.367 -1.551 1 97.44 117 TYR B C 1
ATOM 2261 O O . TYR B 1 117 ? 4.695 -13.219 -2.709 1 97.44 117 TYR B O 1
ATOM 2269 N N . TRP B 1 118 ? 3.189 -13.016 -1.206 1 98.44 118 TRP B N 1
ATOM 2270 C CA . TRP B 1 118 ? 2.156 -12.406 -2.035 1 98.44 118 TRP B CA 1
ATOM 2271 C C . TRP B 1 118 ? 1.346 -11.391 -1.235 1 98.44 118 TRP B C 1
ATOM 2273 O O . TRP B 1 118 ? 0.333 -11.742 -0.625 1 98.44 118 TRP B O 1
ATOM 2283 N N . LEU B 1 119 ? 1.8 -10.141 -1.332 1 98.81 119 LEU B N 1
ATOM 2284 C CA . LEU B 1 119 ? 1.27 -9.055 -0.506 1 98.81 119 LEU B CA 1
ATOM 2285 C C . LEU B 1 119 ? 0.91 -7.848 -1.358 1 98.81 119 LEU B C 1
ATOM 2287 O O . LEU B 1 119 ? 1.494 -7.637 -2.424 1 98.81 119 LEU B O 1
ATOM 2291 N N . SER B 1 120 ? -0.081 -7.086 -0.906 1 98.69 120 SER B N 1
ATOM 2292 C CA . SER B 1 120 ? -0.55 -5.945 -1.687 1 98.69 120 SER B CA 1
ATOM 2293 C C . SER B 1 120 ? -0.969 -4.789 -0.782 1 98.69 120 SER B C 1
ATOM 2295 O O . SER B 1 120 ? -0.983 -4.93 0.443 1 98.69 120 SER B O 1
ATOM 2297 N N . ALA B 1 121 ? -1.242 -3.65 -1.347 1 98.69 121 ALA B N 1
ATOM 2298 C CA . ALA B 1 121 ? -1.785 -2.461 -0.697 1 98.69 121 ALA B CA 1
ATOM 2299 C C . ALA B 1 121 ? -3.057 -1.986 -1.394 1 98.69 121 ALA B C 1
ATOM 2301 O O . ALA B 1 121 ? -3.016 -1.074 -2.223 1 98.69 121 ALA B O 1
ATOM 2302 N N . PRO B 1 122 ? -4.195 -2.521 -1.002 1 98.62 122 PRO B N 1
ATOM 2303 C CA . PRO B 1 122 ? -5.434 -2.184 -1.704 1 98.62 122 PRO B CA 1
ATOM 2304 C C . PRO B 1 122 ? -5.945 -0.787 -1.36 1 98.62 122 PRO B C 1
ATOM 2306 O O . PRO B 1 122 ? -5.812 -0.341 -0.217 1 98.62 122 PRO B O 1
ATOM 2309 N N . VAL B 1 123 ? -6.492 -0.082 -2.295 1 98.5 123 VAL B N 1
ATOM 2310 C CA . VAL B 1 123 ? -7.266 1.147 -2.16 1 98.5 123 VAL B CA 1
ATOM 2311 C C . VAL B 1 123 ? -8.727 0.881 -2.512 1 98.5 123 VAL B C 1
ATOM 2313 O O . VAL B 1 123 ? -9.023 0.296 -3.557 1 98.5 123 VAL B O 1
ATOM 2316 N N . LEU B 1 124 ? -9.609 1.247 -1.657 1 98.38 124 LEU B N 1
ATOM 2317 C CA . LEU B 1 124 ? -11.023 0.936 -1.829 1 98.38 124 LEU B CA 1
ATOM 2318 C C . LEU B 1 124 ? -11.844 2.211 -1.961 1 98.38 124 LEU B C 1
ATOM 2320 O O . LEU B 1 124 ? -11.602 3.191 -1.253 1 98.38 124 LEU B O 1
ATOM 2324 N N . GLU B 1 125 ? -12.773 2.203 -2.836 1 97.94 125 GLU B N 1
ATOM 2325 C CA . GLU B 1 125 ? -13.828 3.199 -3.004 1 97.94 125 GLU B CA 1
ATOM 2326 C C . GLU B 1 125 ? -15.211 2.553 -2.943 1 97.94 125 GLU B C 1
ATOM 2328 O O . GLU B 1 125 ? -15.398 1.422 -3.398 1 97.94 125 GLU B O 1
ATOM 2333 N N . THR B 1 126 ? -16.203 3.305 -2.438 1 97.88 126 THR B N 1
ATOM 2334 C CA . THR B 1 126 ? -17.531 2.688 -2.348 1 97.88 126 THR B CA 1
ATOM 2335 C C . THR B 1 126 ? -18.625 3.75 -2.359 1 97.88 126 THR B C 1
ATOM 2337 O O . THR B 1 126 ? -18.391 4.891 -1.956 1 97.88 126 THR B O 1
ATOM 2340 N N . SER B 1 127 ? -19.766 3.352 -2.812 1 97.12 127 SER B N 1
ATOM 2341 C CA . SER B 1 127 ? -20.969 4.184 -2.73 1 97.12 127 SER B CA 1
ATOM 2342 C C . SER B 1 127 ? -21.734 3.91 -1.446 1 97.12 127 SER B C 1
ATOM 2344 O O . SER B 1 127 ? -22.703 4.613 -1.136 1 97.12 127 SER B O 1
ATOM 2346 N N . HIS B 1 128 ? -21.391 2.842 -0.705 1 97.12 128 HIS B N 1
ATOM 2347 C CA . HIS B 1 128 ? -22.141 2.459 0.488 1 97.12 128 HIS B CA 1
ATOM 2348 C C . HIS B 1 128 ? -21.906 3.447 1.625 1 97.12 128 HIS B C 1
ATOM 2350 O O . HIS B 1 128 ? -20.766 3.605 2.096 1 97.12 128 HIS B O 1
ATOM 2356 N N . PRO B 1 129 ? -22.922 4.047 2.145 1 96.88 129 PRO B N 1
ATOM 2357 C CA . PRO B 1 129 ? -22.719 5.105 3.137 1 96.88 129 PRO B CA 1
A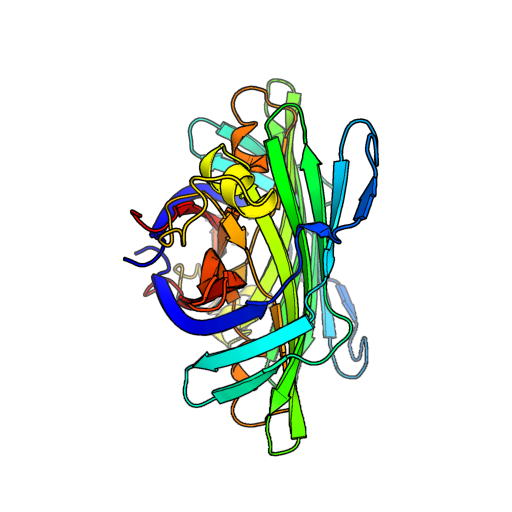TOM 2358 C C . PRO B 1 129 ? -22.094 4.586 4.43 1 96.88 129 PRO B C 1
ATOM 2360 O O . PRO B 1 129 ? -21.266 5.273 5.035 1 96.88 129 PRO B O 1
ATOM 2363 N N . ASP B 1 130 ? -22.438 3.381 4.844 1 97.06 130 ASP B N 1
ATOM 2364 C CA . ASP B 1 130 ? -21.969 2.844 6.117 1 97.06 130 ASP B CA 1
ATOM 2365 C C . ASP B 1 130 ? -20.531 2.379 6.02 1 97.06 130 ASP B C 1
ATOM 2367 O O . ASP B 1 130 ? -19.891 2.094 7.039 1 97.06 130 ASP B O 1
ATOM 2371 N N . PHE B 1 131 ? -19.938 2.328 4.781 1 97.88 131 PHE B N 1
ATOM 2372 C CA . PHE B 1 131 ? -18.594 1.791 4.609 1 97.88 131 PHE B CA 1
ATOM 2373 C C . PHE B 1 131 ? -17.641 2.859 4.074 1 97.88 131 PHE B C 1
ATOM 2375 O O . PHE B 1 131 ? -16.562 2.547 3.58 1 97.88 131 PHE B O 1
ATOM 2382 N N . LYS B 1 132 ? -18.031 4.125 4.199 1 97.38 132 LYS B N 1
ATOM 2383 C CA . LYS B 1 132 ? -17.188 5.211 3.711 1 97.38 132 LYS B CA 1
ATOM 2384 C C . LYS B 1 132 ? -15.836 5.223 4.43 1 97.38 132 LYS B C 1
ATOM 2386 O O . LYS B 1 132 ? -14.859 5.777 3.92 1 97.38 132 LYS B O 1
ATOM 2391 N N . TRP B 1 133 ? -15.742 4.508 5.582 1 97.69 133 TRP B N 1
ATOM 2392 C CA . TRP B 1 133 ? -14.5 4.449 6.348 1 97.69 133 TRP B CA 1
ATOM 2393 C C . TRP B 1 133 ? -13.398 3.773 5.543 1 97.69 133 TRP B C 1
ATOM 2395 O O . TRP B 1 133 ? -12.211 4.008 5.789 1 97.69 133 TRP B O 1
ATOM 2405 N N . VAL B 1 134 ? -13.711 2.967 4.555 1 98.25 134 VAL B N 1
ATOM 2406 C CA . VAL B 1 134 ? -12.688 2.26 3.793 1 98.25 134 VAL B CA 1
ATOM 2407 C C . VAL B 1 134 ? -11.891 3.254 2.951 1 98.25 134 VAL B C 1
ATOM 2409 O O . VAL B 1 134 ? -10.727 3.004 2.619 1 98.25 134 VAL B O 1
ATOM 2412 N N . GLU B 1 135 ? -12.453 4.41 2.572 1 97.62 135 GLU B N 1
ATOM 2413 C CA . GLU B 1 135 ? -11.789 5.414 1.744 1 97.62 135 GLU B CA 1
ATOM 2414 C C . GLU B 1 135 ? -10.82 6.258 2.568 1 97.62 135 GLU B C 1
ATOM 2416 O O . GLU B 1 135 ? -10.023 7.016 2.014 1 97.62 135 GLU B O 1
ATOM 2421 N N . ARG B 1 136 ? -10.898 6.078 3.871 1 97.88 136 ARG B N 1
ATOM 2422 C CA . ARG B 1 136 ? -10.078 6.855 4.797 1 97.88 136 ARG B CA 1
ATOM 2423 C C . ARG B 1 136 ? -9.125 5.953 5.57 1 97.88 136 ARG B C 1
ATOM 2425 O O . ARG B 1 136 ? -8.68 6.301 6.668 1 97.88 136 ARG B O 1
ATOM 2432 N N . SER B 1 137 ? -8.891 4.801 5.004 1 98.31 137 SER B N 1
ATOM 2433 C CA . SER B 1 137 ? -8.055 3.816 5.688 1 98.31 137 SER B CA 1
ATOM 2434 C C . SER B 1 137 ? -6.992 3.25 4.758 1 98.31 137 SER B C 1
ATOM 2436 O O . SER B 1 137 ? -7.188 3.191 3.543 1 98.31 137 SER B O 1
ATOM 2438 N N . GLU B 1 138 ? -5.863 2.914 5.348 1 98.62 138 GLU B N 1
ATOM 2439 C CA . GLU B 1 138 ? -4.816 2.16 4.664 1 98.62 138 GLU B CA 1
ATOM 2440 C C . GLU B 1 138 ? -4.98 0.659 4.891 1 98.62 138 GLU B C 1
ATOM 2442 O O . GLU B 1 138 ? -5.375 0.23 5.977 1 98.62 138 GLU B O 1
ATOM 2447 N N . PHE B 1 139 ? -4.605 -0.131 3.871 1 98.81 139 PHE B N 1
ATOM 2448 C CA . PHE B 1 139 ? -4.824 -1.569 3.979 1 98.81 139 PHE B CA 1
ATOM 2449 C C . PHE B 1 139 ? -3.586 -2.338 3.527 1 98.81 139 PHE B C 1
ATOM 2451 O O . PHE B 1 139 ? -2.791 -1.832 2.734 1 98.81 139 PHE B O 1
ATOM 2458 N N . VAL B 1 140 ? -3.438 -3.531 4.031 1 98.81 140 VAL B N 1
ATOM 2459 C CA . VAL B 1 140 ? -2.557 -4.586 3.535 1 98.81 140 VAL B CA 1
ATOM 2460 C C . VAL B 1 140 ? -3.389 -5.777 3.07 1 98.81 140 VAL B C 1
ATOM 2462 O O . VAL B 1 140 ? -4.34 -6.18 3.746 1 98.81 140 VAL B O 1
ATOM 2465 N N . GLY B 1 141 ? -3.109 -6.246 1.921 1 98.75 141 GLY B N 1
ATOM 2466 C CA . GLY B 1 141 ? -3.695 -7.488 1.438 1 98.75 141 GLY B CA 1
ATOM 2467 C C . GLY B 1 141 ? -2.709 -8.641 1.413 1 98.75 141 GLY B C 1
ATOM 2468 O O . GLY B 1 141 ? -1.548 -8.461 1.039 1 98.75 141 GLY B O 1
ATOM 2469 N N . GLU B 1 142 ? -3.096 -9.82 1.844 1 98.81 142 GLU B N 1
ATOM 2470 C CA . GLU B 1 142 ? -2.34 -11.055 1.677 1 98.81 142 GLU B CA 1
ATOM 2471 C C . GLU B 1 142 ? -3.098 -12.055 0.803 1 98.81 142 GLU B C 1
ATOM 2473 O O . GLU B 1 142 ? -4.262 -12.359 1.069 1 98.81 142 GLU B O 1
ATOM 2478 N N . LEU B 1 143 ? -2.43 -12.484 -0.229 1 98.56 143 LEU B N 1
ATOM 2479 C CA . LEU B 1 143 ? -3.105 -13.312 -1.22 1 98.56 143 LEU B CA 1
ATOM 2480 C C . LEU B 1 143 ? -2.645 -14.766 -1.119 1 98.56 143 LEU B C 1
ATOM 2482 O O . LEU B 1 143 ? -1.559 -15.039 -0.605 1 98.56 143 LEU B O 1
ATOM 2486 N N . ARG B 1 144 ? -3.49 -15.672 -1.605 1 98.12 144 ARG B N 1
ATOM 2487 C CA . ARG B 1 144 ? -3.184 -17.094 -1.78 1 98.12 144 ARG B CA 1
ATOM 2488 C C . ARG B 1 144 ? -3.984 -17.688 -2.932 1 98.12 144 ARG B C 1
ATOM 2490 O O . ARG B 1 144 ? -5.004 -17.125 -3.34 1 98.12 144 ARG B O 1
ATOM 2497 N N . TRP B 1 145 ? -3.459 -18.828 -3.441 1 98.38 145 TRP B N 1
ATOM 2498 C CA . TRP B 1 145 ? -4.293 -19.656 -4.297 1 98.38 145 TRP B CA 1
ATOM 2499 C C . TRP B 1 145 ? -5.316 -20.438 -3.469 1 98.38 145 TRP B C 1
ATOM 2501 O O . TRP B 1 145 ? -4.988 -20.969 -2.408 1 98.38 145 TRP B O 1
ATOM 2511 N N . PHE B 1 146 ? -6.527 -20.469 -3.908 1 98.5 146 PHE B N 1
ATOM 2512 C CA . PHE B 1 146 ? -7.598 -21.281 -3.352 1 98.5 146 PHE B CA 1
ATOM 2513 C C . PHE B 1 146 ? -8.211 -22.172 -4.422 1 98.5 146 PHE B C 1
ATOM 2515 O O . PHE B 1 146 ? -8.633 -21.688 -5.473 1 98.5 146 PHE B O 1
ATOM 2522 N N . ILE B 1 147 ? -8.195 -23.453 -4.254 1 98.06 147 ILE B N 1
ATOM 2523 C CA . ILE B 1 147 ? -8.828 -24.406 -5.164 1 98.06 147 ILE B CA 1
ATOM 2524 C C . ILE B 1 147 ? -10.102 -24.969 -4.523 1 98.06 147 ILE B C 1
ATOM 2526 O O . ILE B 1 147 ? -10.047 -25.594 -3.467 1 98.06 147 ILE B O 1
ATOM 2530 N N . ASP B 1 148 ? -11.188 -24.797 -5.188 1 97.06 148 ASP B N 1
ATOM 2531 C CA . ASP B 1 148 ? -12.484 -25.234 -4.68 1 97.06 148 ASP B CA 1
ATOM 2532 C C . ASP B 1 148 ? -12.695 -26.719 -4.902 1 97.06 148 ASP B C 1
ATOM 2534 O O . ASP B 1 148 ? -11.906 -27.375 -5.594 1 97.06 148 ASP B O 1
ATOM 2538 N N . GLU B 1 149 ? -13.719 -27.266 -4.332 1 96.06 149 GLU B N 1
ATOM 2539 C CA . GLU B 1 149 ? -14.016 -28.688 -4.406 1 96.06 149 GLU B CA 1
ATOM 2540 C C . GLU B 1 149 ? -14.188 -29.156 -5.852 1 96.06 149 GLU B C 1
ATOM 2542 O O . GLU B 1 149 ? -13.82 -30.266 -6.199 1 96.06 149 GLU B O 1
ATOM 2547 N N . ASP B 1 150 ? -14.742 -28.312 -6.719 1 96.06 150 ASP B N 1
ATOM 2548 C CA . ASP B 1 150 ? -15.008 -28.688 -8.102 1 96.06 150 ASP B CA 1
ATOM 2549 C C . ASP B 1 150 ? -13.773 -28.469 -8.977 1 96.06 150 ASP B C 1
ATOM 2551 O O . ASP B 1 150 ? -13.836 -28.594 -10.203 1 96.06 150 ASP B O 1
ATOM 2555 N N . GLY B 1 151 ? -12.695 -28.047 -8.344 1 95.62 151 GLY B N 1
ATOM 2556 C CA . GLY B 1 151 ? -11.453 -27.859 -9.078 1 95.62 151 GLY B CA 1
ATOM 2557 C C . GLY B 1 151 ? -11.258 -26.422 -9.555 1 95.62 151 GLY B C 1
ATOM 2558 O O . GLY B 1 151 ? -10.195 -26.078 -10.07 1 95.62 151 GLY B O 1
ATOM 2559 N N . SER B 1 152 ? -12.312 -25.578 -9.398 1 97.06 152 SER B N 1
ATOM 2560 C CA . SER B 1 152 ? -12.148 -24.188 -9.812 1 97.06 152 SER B CA 1
ATOM 2561 C C . SER B 1 152 ? -11.078 -23.5 -8.977 1 97.06 152 SER B C 1
ATOM 2563 O O . SER B 1 152 ? -10.93 -23.781 -7.785 1 97.06 152 SER B O 1
ATOM 2565 N N . VAL B 1 153 ? -10.352 -22.578 -9.586 1 98.06 153 VAL B N 1
ATOM 2566 C CA . VAL B 1 153 ? -9.203 -21.922 -8.969 1 98.06 153 VAL B CA 1
ATOM 2567 C C . VAL B 1 153 ? -9.539 -20.453 -8.695 1 98.06 153 VAL B C 1
ATOM 2569 O O . VAL B 1 153 ? -10.078 -19.766 -9.562 1 98.06 153 VAL B O 1
ATOM 2572 N N . ALA B 1 154 ? -9.219 -20.016 -7.488 1 98.44 154 ALA B N 1
ATOM 2573 C CA . ALA B 1 154 ? -9.453 -18.625 -7.105 1 98.44 154 ALA B CA 1
ATOM 2574 C C . ALA B 1 154 ? -8.203 -18.016 -6.465 1 98.44 154 ALA B C 1
ATOM 2576 O O . ALA B 1 154 ? -7.371 -18.734 -5.918 1 98.44 154 ALA B O 1
ATOM 2577 N N . VAL B 1 155 ? -8.07 -16.734 -6.645 1 98.56 155 VAL B N 1
ATOM 2578 C CA . VAL B 1 155 ? -7.188 -15.961 -5.781 1 98.56 155 VAL B CA 1
ATOM 2579 C C . VAL B 1 155 ? -7.969 -15.414 -4.59 1 98.56 155 VAL B C 1
ATOM 2581 O O . VAL B 1 155 ? -8.938 -14.672 -4.758 1 98.56 155 VAL B O 1
ATOM 2584 N N . GLU B 1 156 ? -7.602 -15.82 -3.445 1 98.56 156 GLU B N 1
ATOM 2585 C CA . GLU B 1 156 ? -8.219 -15.297 -2.227 1 98.56 156 GLU B CA 1
ATOM 2586 C C . GLU B 1 156 ? -7.332 -14.234 -1.573 1 98.56 156 GLU B C 1
ATOM 2588 O O . GLU B 1 156 ? -6.117 -14.414 -1.476 1 98.56 156 GLU B O 1
ATOM 2593 N N . ASN B 1 157 ? -7.875 -13.133 -1.223 1 98.5 157 ASN B N 1
ATOM 2594 C CA . ASN B 1 157 ? -7.207 -12.008 -0.571 1 98.5 157 ASN B CA 1
ATOM 2595 C C . ASN B 1 157 ? -7.746 -11.773 0.837 1 98.5 157 ASN B C 1
ATOM 2597 O O . ASN B 1 157 ? -8.938 -11.523 1.016 1 98.5 157 ASN B O 1
ATOM 2601 N N . ALA B 1 158 ? -6.934 -11.938 1.833 1 98.75 158 ALA B N 1
ATOM 2602 C CA . ALA B 1 158 ? -7.246 -11.414 3.158 1 98.75 158 ALA B CA 1
ATOM 2603 C C . ALA B 1 158 ? -6.844 -9.945 3.275 1 98.75 158 ALA B C 1
ATOM 2605 O O . ALA B 1 158 ? -5.672 -9.602 3.107 1 98.75 158 ALA B O 1
ATOM 2606 N N . ILE B 1 159 ? -7.852 -9.086 3.537 1 98.75 159 ILE B N 1
ATOM 2607 C CA . ILE B 1 159 ? -7.621 -7.648 3.594 1 98.75 159 ILE B CA 1
ATOM 2608 C C . ILE B 1 159 ? -7.578 -7.191 5.051 1 98.75 159 ILE B C 1
ATOM 2610 O O . ILE B 1 159 ? -8.516 -7.438 5.812 1 98.75 159 ILE B O 1
ATOM 2614 N N . TYR B 1 160 ? -6.52 -6.512 5.402 1 98.81 160 TYR B N 1
ATOM 2615 C CA . TYR B 1 160 ? -6.309 -6.004 6.75 1 98.81 160 TYR B CA 1
ATOM 2616 C C . TYR B 1 160 ? -6.281 -4.48 6.762 1 98.81 160 TYR B C 1
ATOM 2618 O O . TYR B 1 160 ? -5.555 -3.861 5.98 1 98.81 160 TYR B O 1
ATOM 2626 N N . LYS B 1 161 ? -7.055 -3.865 7.617 1 98.69 161 LYS B N 1
ATOM 2627 C CA . LYS B 1 161 ? -6.918 -2.439 7.902 1 98.69 161 LYS B CA 1
ATOM 2628 C C . LYS B 1 161 ? -5.68 -2.162 8.75 1 98.69 161 LYS B C 1
ATOM 2630 O O . LYS B 1 161 ? -5.406 -2.879 9.711 1 98.69 161 LYS B O 1
ATOM 2635 N N . VAL B 1 162 ? -4.91 -1.206 8.359 1 98.5 162 VAL B N 1
ATOM 2636 C CA . VAL B 1 162 ? -3.742 -0.814 9.141 1 98.5 162 VAL B CA 1
ATOM 2637 C C . VAL B 1 162 ? -4.168 0.104 10.281 1 98.5 162 VAL B C 1
ATOM 2639 O O . VAL B 1 162 ? -4.82 1.127 10.055 1 98.5 162 VAL B O 1
ATOM 2642 N N . LEU B 1 163 ? -3.865 -0.288 11.484 1 97.62 163 LEU B N 1
ATOM 2643 C CA . LEU B 1 163 ? -4.094 0.533 12.672 1 97.62 163 LEU B CA 1
ATOM 2644 C C . LEU B 1 163 ? -2.811 1.232 13.102 1 97.62 163 LEU B C 1
ATOM 2646 O O . LEU B 1 163 ? -1.747 0.61 13.164 1 97.62 163 LEU B O 1
ATOM 2650 N N . PRO B 1 164 ? -2.951 2.512 13.297 1 96.56 164 PRO B N 1
ATOM 2651 C CA . PRO B 1 164 ? -1.738 3.238 13.68 1 96.56 164 PRO B CA 1
ATOM 2652 C C . PRO B 1 164 ? -1.165 2.764 15.008 1 96.56 164 PRO B C 1
ATOM 2654 O O . PRO B 1 164 ? -1.845 2.064 15.766 1 96.56 164 PRO B O 1
ATOM 2657 N N . SER B 1 165 ? 0.092 3.15 15.156 1 93.06 165 SER B N 1
ATOM 2658 C CA . SER B 1 165 ? 0.724 2.9 16.453 1 93.06 165 SER B CA 1
ATOM 2659 C C . SER B 1 165 ? 0.014 3.656 17.562 1 93.06 165 SER B C 1
ATOM 2661 O O . SER B 1 165 ? -0.676 4.645 17.312 1 93.06 165 SER B O 1
ATOM 2663 N N . SER B 1 166 ? -0.136 3.059 18.828 1 78.94 166 SER B N 1
ATOM 2664 C CA . SER B 1 166 ? -0.791 3.719 19.953 1 78.94 166 SER B CA 1
ATOM 2665 C C . SER B 1 166 ? 0.021 4.914 20.453 1 78.94 166 SER B C 1
ATOM 2667 O O . SER B 1 166 ? 1.174 4.766 20.859 1 78.94 166 SER B O 1
ATOM 2669 N N . GLY B 1 167 ? -0.047 6.043 19.578 1 58.62 167 GLY B N 1
ATOM 2670 C CA . GLY B 1 167 ? 0.598 7.242 20.094 1 58.62 167 GLY B CA 1
ATOM 2671 C C . GLY B 1 167 ? 0.405 7.426 21.594 1 58.62 167 GLY B C 1
ATOM 2672 O O . GLY B 1 167 ? -0.497 6.832 22.188 1 58.62 167 GLY B O 1
#

InterPro domains:
  IPR020915 Uncharacterised protein family UPF0311 [PTHR37315] (2-143)

Foldseek 3Di:
DAWDWAFFKKWKFFWDLVPWDWDACDPHGKIWTKIFTAKTWMDGPHDIWIWDGDKIWGWTADPVQRKTWTWTWTKTAHPVGKMKTKIKIWIWRCDPQNVCQSVVHPPHAWDDFPPTPTKIWMAMDIPDPVVRVSNVWTKMKTWTWHADPVRTIIIMIGIITIGGDPD/DAWDWAFFKKWKFFWDLVPWDWDACDPHGKIWTKIFTAKTWMDGPHDIWIWDGDKIWGWTADPVQRKTWTWTWTKTAHPVGKMKTKIKIWIWRCDPQNVCQSVVHPPHAWDDFPPTPTKIKMAMDIPDPVVRVSNVWTKMKTWTWHADPVRTIIIMIGIITIGGDPD

Solvent-accessible surface area (backbone atoms only — not comparable to full-atom values): 16556 Å² total; per-residue (Å²): 112,70,58,45,74,45,80,43,38,37,36,40,37,27,42,53,60,87,71,38,49,72,42,73,54,36,89,66,72,19,30,35,36,37,40,51,36,62,39,45,35,39,40,40,87,92,44,63,30,32,41,42,76,90,20,35,31,54,25,43,26,37,70,89,78,32,36,29,36,43,38,34,44,42,40,30,39,25,97,87,68,38,34,39,45,38,38,29,44,33,27,30,51,63,44,70,73,56,48,26,44,52,68,64,40,96,78,43,62,59,49,52,57,29,65,46,55,30,35,32,44,48,46,46,42,61,72,36,79,93,52,51,63,48,64,68,47,40,37,41,28,42,36,30,49,38,53,47,95,89,63,52,40,24,47,30,31,44,31,21,40,56,38,64,16,77,77,114,71,57,45,72,44,82,43,39,38,34,40,36,26,42,53,58,86,71,37,48,73,42,73,55,36,90,65,72,19,30,35,36,39,41,51,36,62,40,46,33,38,40,41,86,92,43,61,30,32,41,41,77,89,18,36,32,53,26,44,26,37,70,90,78,32,35,28,36,44,40,33,42,41,39,30,39,25,96,88,66,37,34,39,44,39,39,30,45,35,28,31,51,64,44,70,72,57,47,27,43,52,69,65,39,98,79,44,62,58,49,52,56,30,67,46,55,30,34,33,44,48,45,46,43,60,70,36,78,94,52,53,64,49,64,67,46,40,39,41,28,42,36,31,50,37,55,47,95,89,63,52,40,25,48,32,33,45,30,20,40,56,38,62,15,77,76

Organism: Gibberella zeae (strain ATCC MYA-4620 / CBS 123657 / FGSC 9075 / NRRL 31084 / PH-1) (NCBI:txid229533)

Sequence (334 aa):
MAPSLDHVFTMRMYTSPAKAVVIPEAKGKNHRIIAFLTHGNIKGSGFEAELQPGGADWILRDPETNTGHLDVRVQFRNSEGHSFYIYFQGVLQIDDKWMEVFTGGPKARTLEFGENYWLSAPVLETSHPDFKWVERSEFVGELRWFIDEDGSVAVENAIYKVLPSSGMAPSLDHVFTMRMYTSPAKAVVIPEAKGKNHRIIAFLTHGNIKGSGFEAELQPGGADWILRDPETNTGHLDVRVQFRNSEGHSFYIYFQGVLQIDDKWMEVFTGGPKARTLEFGENYWLSAPVLETSHPDFKWVERSEFVGELRWFIDEDGSVAVENAIYKVLPSSG

pLDDT: mean 96.47, std 4.05, range [58.62, 98.81]

Radius of gyration: 20.56 Å; Cα contacts (8 Å, |Δi|>4): 931; chains: 2; bounding box: 58×61×44 Å

Nearest PDB structures (foldseek):
  3g7g-assembly2_H  TM=8.128E-01  e=2.234E-11  Clostridium acetobutylicum ATCC 824
  3g7g-assembly1_E  TM=8.770E-01  e=1.071E-09  Clostridium acetobutylicum ATCC 824
  2fhn-assembly1_Y-2  TM=3.775E-01  e=4.635E+00  Gallus gallus
  3g7g-assembly2_H  TM=8.127E-01  e=3.890E-11  Clostridium acetobutylicum ATCC 824
  3g7g-assembly1_E  TM=8.770E-01  e=1.286E-09  Clostridium acetobutylicum ATCC 824

Secondary structure (DSSP, 8-state):
---EEEEEEEEEEEE-GGG-EEEEEETTTEEEEEEEEEEEEEEETTEEEEEPSSEEEEEEEETTTTEEEEEEEEEEE-TTS-EEEEEEEEEEE--HHHHHHHTT-TT--PPPTTSS-EEEEEEEEES-GGGGGGGG--EEEEEEEEE-TTS-EEEEEEEEEEEPP--/---EEEEEEEEEEEE-GGG-EEEEEETTTEEEEEEEEEEEEEEETTEEEEEPSSEEEEEEEETTTTEEEEEEEEEEE-TTS-EEEEEEEEEEE--HHHHHHHTT-TT--PPPTTSS-EEEEEEEEES-GGGGGGGG--EEEEEEEEE-TTS-EEEEEEEEEEEPP--